Protein AF-A0A7C0U147-F1 (afdb_monomer_lite)

Foldseek 3Di:
DDKDKDADPLLLVLLQVLLVVLLCQLLVVQWDCPDPPQDIHGPSLLCLLQSCLQRPLSNLLSNLVSQLVNCVSVVNDDPCSVVSSVLSSVLSNLSNVQQSVPLQPPDPSNVVSNVVSLVVSLVVCLVPVLVVCVVVVNDDNCCSNPPVSVVSNVSSVVSSVSNNVVNNVVNVVCVVVCSGQVSDPCRMDMDDDDPPPPPPD

Radius of gyration: 18.8 Å; chains: 1; bounding box: 70×37×47 Å

Sequence (201 aa):
MKYHQYWGSKALALGAISFALRVVLEVAGAAVVLVPGFMTLKLSFLFTGTLPALFGVPAVLGVGLGGLVSDIFTGKFNPASLGYFYWGIVSYHILYRFYGHDPSLTNLRSWVMYTLGWWVWGIGANLLWPAIIVLNGLMPLEVAWTAYAGVVFLMILAFYFIDMPFLPFFYRIVKRWGLFWRDIPGYYRYEYVFPKVSVET

pLDDT: mean 85.78, std 10.2, range [48.72, 96.94]

Secondary structure (DSSP, 8-state):
-EEEEEE-HHHHHHHHHHHHHHHHHHHTT-EEEEETTTEEEEGGGHHHHHHHHHH-HHHHHHHHHHHHHHHHHTT---HHHHHHHHHHHHHHHHHHHHHTT-TT--SHHHHHHHHHHHHHHHHHHHHHHHHHHHHTTSS-HHHIIIIIHHHHHHHHHHHHHHHHHHHHHHHHHHHHTT--GGGSTTSEEEEEE--------

Structure (mmCIF, N/CA/C/O backbone):
data_AF-A0A7C0U147-F1
#
_entry.id   AF-A0A7C0U147-F1
#
loop_
_atom_site.group_PDB
_atom_site.id
_atom_site.type_symbol
_atom_site.label_atom_id
_atom_site.label_alt_id
_atom_site.label_comp_id
_atom_site.label_asym_id
_atom_site.label_entity_id
_atom_site.label_seq_id
_atom_site.pdbx_PDB_ins_code
_atom_site.Cartn_x
_atom_site.Cartn_y
_atom_site.Cartn_z
_atom_site.occupancy
_atom_site.B_iso_or_equiv
_atom_site.auth_seq_id
_atom_site.auth_comp_id
_atom_site.auth_asym_id
_atom_site.auth_atom_id
_atom_site.pdbx_PDB_model_num
ATOM 1 N N . MET A 1 1 ? -28.412 9.713 -9.097 1.00 52.19 1 MET A N 1
ATOM 2 C CA . MET A 1 1 ? -27.958 9.443 -7.715 1.00 52.19 1 MET A CA 1
ATOM 3 C C . MET A 1 1 ? -26.628 10.153 -7.530 1.00 52.19 1 MET A C 1
ATOM 5 O O . MET A 1 1 ? -25.704 9.840 -8.270 1.00 52.19 1 MET A O 1
ATOM 9 N N . LYS A 1 2 ? -26.545 11.171 -6.665 1.00 55.69 2 LYS A N 1
ATOM 10 C CA . LYS A 1 2 ? -25.271 11.851 -6.371 1.00 55.69 2 LYS A CA 1
ATOM 11 C C . LYS A 1 2 ? -24.688 11.267 -5.089 1.00 55.69 2 LYS A C 1
ATOM 13 O O . LYS A 1 2 ? -25.417 11.069 -4.119 1.00 55.69 2 LYS A O 1
ATOM 18 N N . TYR A 1 3 ? -23.395 10.975 -5.118 1.00 60.59 3 TYR A N 1
ATOM 19 C CA . TYR A 1 3 ? -22.668 10.372 -4.012 1.00 60.59 3 TYR A CA 1
ATOM 20 C C . TYR A 1 3 ? -21.803 11.440 -3.355 1.00 60.59 3 TYR A C 1
ATOM 22 O O . TYR A 1 3 ? -20.908 11.979 -4.004 1.00 60.59 3 TYR A O 1
ATOM 30 N N . HIS A 1 4 ? -22.084 11.767 -2.096 1.00 67.19 4 HIS A N 1
ATOM 31 C CA . HIS A 1 4 ? -21.219 12.649 -1.318 1.00 67.19 4 HIS A CA 1
ATOM 32 C C . HIS A 1 4 ? -20.431 11.814 -0.321 1.00 67.19 4 HIS A C 1
ATOM 34 O O . HIS A 1 4 ? -20.998 11.046 0.459 1.00 67.19 4 HIS A O 1
ATOM 40 N N . GLN A 1 5 ? -19.110 11.948 -0.377 1.00 73.06 5 GLN A N 1
ATOM 41 C CA . GLN A 1 5 ? -18.213 11.306 0.565 1.00 73.06 5 GLN A CA 1
ATOM 42 C C . GLN A 1 5 ? -17.736 12.348 1.577 1.00 73.06 5 GLN A C 1
ATOM 44 O O . GLN A 1 5 ? -17.083 13.321 1.214 1.00 73.06 5 GLN A O 1
ATOM 49 N N . TYR A 1 6 ? -18.056 12.128 2.848 1.00 80.44 6 TYR A N 1
ATOM 50 C CA . TYR A 1 6 ? -17.650 12.996 3.951 1.00 80.44 6 TYR A CA 1
ATOM 51 C C . TYR A 1 6 ? -16.498 12.358 4.699 1.00 80.44 6 TYR A C 1
ATOM 53 O O . TYR A 1 6 ? -16.596 11.188 5.069 1.00 80.44 6 TYR A O 1
ATOM 61 N N . TRP A 1 7 ? -15.424 13.107 4.937 1.00 87.12 7 TRP A N 1
ATOM 62 C CA . TRP A 1 7 ? -14.274 12.652 5.716 1.00 87.12 7 TRP A CA 1
ATOM 63 C C . TRP A 1 7 ? -14.167 13.471 6.996 1.00 87.12 7 TRP A C 1
ATOM 65 O O . TRP A 1 7 ? -14.189 14.700 6.958 1.00 87.12 7 TRP A O 1
ATOM 75 N N . GLY A 1 8 ? -14.040 12.793 8.134 1.00 89.12 8 GLY A N 1
ATOM 76 C CA . GLY A 1 8 ? -13.736 13.460 9.396 1.00 89.12 8 GLY A CA 1
ATOM 77 C C . GLY A 1 8 ? -12.295 13.979 9.430 1.00 89.12 8 GLY A C 1
ATOM 78 O O . GLY A 1 8 ? -11.427 13.507 8.693 1.00 89.12 8 GLY A O 1
ATOM 79 N N . SER A 1 9 ? -11.989 14.895 10.350 1.00 90.31 9 SER A N 1
ATOM 80 C CA . SER A 1 9 ? -10.640 15.474 10.479 1.00 90.31 9 SER A CA 1
ATOM 81 C C . SER A 1 9 ? -9.554 14.417 10.711 1.00 90.31 9 SER A C 1
ATOM 83 O O . SER A 1 9 ? -8.461 14.524 10.165 1.00 90.31 9 SER A O 1
ATOM 85 N N . LYS A 1 10 ? -9.865 13.346 11.460 1.00 91.75 10 LYS A N 1
ATOM 86 C CA . LYS A 1 10 ? -8.942 12.215 11.663 1.00 91.75 10 LYS A CA 1
ATOM 87 C C . LYS A 1 10 ? -8.648 11.452 10.367 1.00 91.75 10 LYS A C 1
ATOM 89 O O . LYS A 1 10 ? -7.516 11.027 10.170 1.00 91.75 10 LYS A O 1
ATOM 94 N N . ALA A 1 11 ? -9.636 11.298 9.486 1.00 91.88 11 ALA A N 1
ATOM 95 C CA . ALA A 1 11 ? -9.453 10.650 8.189 1.00 91.88 11 ALA A CA 1
ATOM 96 C C . ALA A 1 11 ? -8.543 11.466 7.273 1.00 91.88 11 ALA A C 1
ATOM 98 O O . ALA A 1 11 ? -7.624 10.912 6.672 1.00 91.88 11 ALA A O 1
ATOM 99 N N . LEU A 1 12 ? -8.745 12.784 7.228 1.00 92.94 12 LEU A N 1
ATOM 100 C CA . LEU A 1 12 ? -7.861 13.695 6.502 1.00 92.94 12 LEU A CA 1
ATOM 101 C C . LEU A 1 12 ? -6.434 13.656 7.061 1.00 92.94 12 LEU A C 1
ATOM 103 O O . LEU A 1 12 ? -5.485 13.524 6.293 1.00 92.94 12 LEU A O 1
ATOM 107 N N . ALA A 1 13 ? -6.280 13.698 8.388 1.00 94.31 13 ALA A N 1
ATOM 108 C CA . ALA A 1 13 ? -4.973 13.647 9.038 1.00 94.31 13 ALA A CA 1
ATOM 109 C C . ALA A 1 13 ? -4.222 12.338 8.742 1.00 94.31 13 ALA A C 1
ATOM 111 O O . ALA A 1 13 ? -3.059 12.374 8.351 1.00 94.31 13 ALA A O 1
ATOM 112 N N . LEU A 1 14 ? -4.877 11.179 8.866 1.00 94.38 14 LEU A N 1
ATOM 113 C CA . LEU A 1 14 ? -4.247 9.884 8.583 1.00 94.38 14 LEU A CA 1
ATOM 114 C C . LEU A 1 14 ? -3.959 9.688 7.088 1.00 94.38 14 LEU A C 1
ATOM 116 O O . LEU A 1 14 ? -2.928 9.112 6.734 1.00 94.38 14 LEU A O 1
ATOM 120 N N . GLY A 1 15 ? -4.812 10.220 6.206 1.00 94.25 15 GLY A N 1
ATOM 121 C CA . GLY A 1 15 ? -4.527 10.302 4.773 1.00 94.25 15 GLY A CA 1
ATOM 122 C C . GLY A 1 15 ? -3.275 11.136 4.482 1.00 94.25 15 GLY A C 1
ATOM 123 O O . GLY A 1 15 ? -2.378 10.671 3.780 1.00 94.25 15 GLY A O 1
ATOM 124 N N . ALA A 1 16 ? -3.164 12.322 5.088 1.00 95.00 16 ALA A N 1
ATOM 125 C CA . ALA A 1 16 ? -2.013 13.213 4.940 1.00 95.00 16 ALA A CA 1
ATOM 126 C 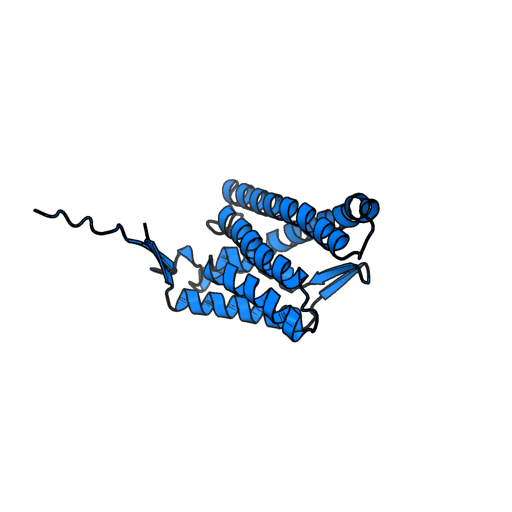C . ALA A 1 16 ? -0.718 12.614 5.514 1.00 95.00 16 ALA A C 1
ATOM 128 O O . ALA A 1 16 ? 0.335 12.716 4.888 1.00 95.00 16 ALA A O 1
ATOM 129 N N . ILE A 1 17 ? -0.786 11.931 6.660 1.00 94.75 17 ILE A N 1
ATOM 130 C CA . ILE A 1 17 ? 0.359 11.210 7.238 1.00 94.75 17 ILE A CA 1
ATOM 131 C C . ILE A 1 17 ? 0.813 10.092 6.297 1.00 94.75 17 ILE A C 1
ATOM 133 O O . ILE A 1 17 ? 2.007 9.939 6.058 1.00 94.75 17 ILE A O 1
ATOM 137 N N . SER A 1 18 ? -0.128 9.339 5.723 1.00 94.62 18 SER A N 1
ATOM 138 C CA . SER A 1 18 ? 0.194 8.261 4.781 1.00 94.62 18 SER A CA 1
ATOM 139 C C . SER A 1 18 ? 0.846 8.793 3.503 1.00 94.62 18 SER A C 1
ATOM 141 O O . SER A 1 18 ? 1.804 8.203 3.005 1.00 94.62 18 SER A O 1
ATOM 143 N N . PHE A 1 19 ? 0.364 9.936 3.009 1.00 94.31 19 PHE A N 1
ATOM 144 C CA . PHE A 1 19 ? 0.975 10.675 1.905 1.00 94.31 19 PHE A CA 1
ATOM 145 C C . PHE A 1 19 ? 2.406 11.108 2.234 1.00 94.31 19 PHE A C 1
ATOM 147 O O . PHE A 1 19 ? 3.336 10.766 1.505 1.00 94.31 19 PHE A O 1
ATOM 154 N N . ALA A 1 20 ? 2.593 11.812 3.352 1.00 94.38 20 ALA A N 1
ATOM 155 C CA . ALA A 1 20 ? 3.893 12.333 3.756 1.00 94.38 20 ALA A CA 1
ATOM 156 C C . ALA A 1 20 ? 4.905 11.203 3.966 1.00 94.38 20 ALA A C 1
ATOM 158 O O . ALA A 1 20 ? 6.023 11.276 3.461 1.00 94.38 20 ALA A O 1
ATOM 159 N N . LEU A 1 21 ? 4.497 10.124 4.639 1.00 92.81 21 LEU A N 1
ATOM 160 C CA . LEU A 1 21 ? 5.353 8.964 4.860 1.00 92.81 21 LEU A CA 1
ATOM 161 C C . LEU A 1 21 ? 5.770 8.317 3.536 1.00 92.81 21 LEU A C 1
ATOM 163 O O . LEU A 1 21 ? 6.942 7.985 3.365 1.00 92.81 21 LEU A O 1
ATOM 167 N N . ARG A 1 22 ? 4.843 8.181 2.577 1.00 90.56 22 ARG A N 1
ATOM 168 C CA . ARG A 1 22 ? 5.173 7.653 1.249 1.00 90.56 22 ARG A CA 1
ATOM 169 C C . ARG A 1 22 ? 6.207 8.527 0.542 1.00 90.56 22 ARG A C 1
ATOM 171 O O . ARG A 1 22 ? 7.192 7.985 0.053 1.00 90.56 22 ARG A O 1
ATOM 178 N N . VAL A 1 23 ? 6.010 9.846 0.521 1.00 91.44 23 VAL A N 1
ATOM 179 C CA . VAL A 1 23 ? 6.940 10.787 -0.126 1.00 91.44 23 VAL A CA 1
ATOM 180 C C . VAL A 1 23 ? 8.319 10.734 0.528 1.00 91.44 23 VAL A C 1
ATOM 182 O O . VAL A 1 23 ? 9.313 10.579 -0.174 1.00 91.44 23 VAL A O 1
ATOM 185 N N . VAL A 1 24 ? 8.392 10.801 1.861 1.00 91.69 24 VAL A N 1
ATOM 186 C CA . VAL A 1 24 ? 9.665 10.794 2.598 1.00 91.69 24 VAL A CA 1
ATOM 187 C C . VAL A 1 24 ? 10.456 9.515 2.329 1.00 91.69 24 VAL A C 1
ATOM 189 O O . VAL A 1 24 ? 11.645 9.595 2.040 1.00 91.69 24 VAL A O 1
ATOM 192 N N . LEU A 1 25 ? 9.815 8.343 2.375 1.00 90.06 25 LEU A N 1
ATOM 193 C CA . LEU A 1 25 ? 10.499 7.064 2.149 1.00 90.06 25 LEU A CA 1
ATOM 194 C C . LEU A 1 25 ? 11.033 6.916 0.719 1.00 90.06 25 LEU A C 1
ATOM 196 O O . LEU A 1 25 ? 12.101 6.343 0.514 1.00 90.06 25 LEU A O 1
ATOM 200 N N . GLU A 1 26 ? 10.292 7.426 -0.262 1.00 87.81 26 GLU A N 1
ATOM 201 C CA . GLU A 1 26 ? 10.689 7.406 -1.670 1.00 87.81 26 GLU A CA 1
ATOM 202 C C . GLU A 1 26 ? 11.836 8.385 -1.956 1.00 87.81 26 GLU A C 1
ATOM 204 O O . GLU A 1 26 ? 12.816 8.016 -2.603 1.00 87.81 26 GLU A O 1
ATOM 209 N N . VAL A 1 27 ? 11.750 9.610 -1.428 1.00 88.19 27 VAL A N 1
ATOM 210 C CA . VAL A 1 27 ? 12.774 10.652 -1.605 1.00 88.19 27 VAL A CA 1
ATOM 211 C C . VAL A 1 27 ? 14.061 10.307 -0.860 1.00 88.19 27 VAL A C 1
ATOM 213 O O . VAL A 1 27 ? 15.145 10.525 -1.391 1.00 88.19 27 VAL A O 1
ATOM 216 N N . ALA A 1 28 ? 13.963 9.704 0.328 1.00 87.44 28 ALA A N 1
ATOM 217 C CA . ALA A 1 28 ? 15.124 9.228 1.077 1.00 87.44 28 ALA A CA 1
ATOM 218 C C . ALA A 1 28 ? 15.889 8.107 0.352 1.00 87.44 28 ALA A C 1
ATOM 220 O O . ALA A 1 28 ? 16.981 7.740 0.779 1.00 87.44 28 ALA A O 1
ATOM 221 N N . GLY A 1 29 ? 15.322 7.531 -0.717 1.00 80.44 29 GLY A N 1
ATOM 222 C CA . GLY A 1 29 ? 15.959 6.456 -1.467 1.00 80.44 29 GLY A CA 1
ATOM 223 C C . GLY A 1 29 ? 16.152 5.191 -0.634 1.00 80.44 29 GLY A C 1
ATOM 224 O O . GLY A 1 29 ? 17.063 4.418 -0.916 1.00 80.44 29 GLY A O 1
ATOM 225 N N . ALA A 1 30 ? 15.317 4.977 0.391 1.00 76.00 30 ALA A N 1
ATOM 226 C CA . ALA A 1 30 ? 15.380 3.802 1.251 1.00 76.00 30 ALA A CA 1
ATOM 227 C C . ALA A 1 30 ? 15.007 2.559 0.434 1.00 76.00 30 ALA A C 1
ATOM 229 O O . ALA A 1 30 ? 13.831 2.229 0.262 1.00 76.00 30 ALA A O 1
ATOM 230 N N . ALA A 1 31 ? 16.017 1.910 -0.136 1.00 79.69 31 ALA A N 1
ATOM 231 C CA . ALA A 1 31 ? 15.841 0.905 -1.163 1.00 79.69 31 ALA A CA 1
ATOM 232 C C . ALA A 1 31 ? 16.995 -0.099 -1.180 1.00 79.69 31 ALA A C 1
ATOM 234 O O . ALA A 1 31 ? 18.157 0.265 -1.022 1.00 79.69 31 ALA A O 1
ATOM 235 N N . VAL A 1 32 ? 16.666 -1.358 -1.454 1.00 75.75 32 VAL A N 1
ATOM 236 C CA . VAL A 1 32 ? 17.629 -2.420 -1.746 1.00 75.75 32 VAL A CA 1
ATOM 237 C C . VAL A 1 32 ? 17.536 -2.735 -3.232 1.00 75.75 32 VAL A C 1
ATOM 239 O O . VAL A 1 32 ? 16.476 -3.114 -3.730 1.00 75.75 32 VAL A O 1
ATOM 242 N N . VAL A 1 33 ? 18.630 -2.553 -3.966 1.00 76.19 33 VAL A N 1
ATOM 243 C CA . VAL A 1 33 ? 18.690 -2.919 -5.385 1.00 76.19 33 VAL A CA 1
ATOM 244 C C . VAL A 1 33 ? 18.783 -4.440 -5.475 1.00 76.19 33 VAL A C 1
ATOM 246 O O . VAL A 1 33 ? 19.760 -5.023 -5.017 1.00 76.19 33 VAL A O 1
ATOM 249 N N . LEU A 1 34 ? 17.757 -5.076 -6.041 1.00 69.06 34 LEU A N 1
ATOM 250 C CA . LEU A 1 34 ? 17.740 -6.524 -6.272 1.00 69.06 34 LEU A CA 1
ATOM 251 C C . LEU A 1 34 ? 18.387 -6.855 -7.617 1.00 69.06 34 LEU A C 1
ATOM 253 O O . LEU A 1 34 ? 19.204 -7.764 -7.713 1.00 69.06 34 LEU A O 1
ATOM 257 N N . VAL A 1 35 ? 18.039 -6.080 -8.647 1.00 68.31 35 VAL A N 1
ATOM 258 C CA . VAL A 1 35 ? 18.621 -6.175 -9.987 1.00 68.31 35 VAL A CA 1
ATOM 259 C C . VAL A 1 35 ? 18.993 -4.762 -10.435 1.00 68.31 35 VAL A C 1
ATOM 261 O O . VAL A 1 35 ? 18.089 -3.938 -10.624 1.00 68.31 35 VAL A O 1
ATOM 264 N N . PRO A 1 36 ? 20.291 -4.446 -10.600 1.00 68.69 36 PRO A N 1
ATOM 265 C CA . PRO A 1 36 ? 20.734 -3.125 -11.034 1.00 68.69 36 PRO A CA 1
ATOM 266 C C . PRO A 1 36 ? 20.010 -2.664 -12.302 1.00 68.69 36 PRO A C 1
ATOM 268 O O . PRO A 1 36 ? 19.933 -3.400 -13.279 1.00 68.69 36 PRO A O 1
ATOM 271 N N . GLY A 1 37 ? 19.444 -1.456 -12.268 1.00 65.06 37 GLY A N 1
ATOM 272 C CA . GLY A 1 37 ? 18.737 -0.850 -13.404 1.00 65.06 37 GLY A CA 1
ATOM 273 C C . GLY A 1 37 ? 17.307 -1.345 -13.654 1.00 65.06 37 GLY A C 1
ATOM 274 O O . GLY A 1 37 ? 16.577 -0.677 -14.379 1.00 65.06 37 GLY A O 1
ATOM 275 N N . PHE A 1 38 ? 16.871 -2.446 -13.031 1.00 61.91 38 PHE A N 1
ATOM 276 C CA . PHE A 1 38 ? 15.569 -3.063 -13.328 1.00 61.91 38 PHE A CA 1
ATOM 277 C C . PHE A 1 38 ? 14.655 -3.225 -12.117 1.00 61.91 38 PHE A C 1
ATOM 279 O O . PHE A 1 38 ? 13.441 -3.066 -12.246 1.00 61.91 38 PHE A O 1
ATOM 286 N N . MET A 1 39 ? 15.204 -3.558 -10.945 1.00 65.69 39 MET A N 1
ATOM 287 C CA . MET A 1 39 ? 14.383 -3.833 -9.773 1.00 65.69 39 MET A CA 1
ATOM 288 C C . MET A 1 39 ? 15.023 -3.368 -8.474 1.00 65.69 39 MET A C 1
ATOM 290 O O . MET A 1 39 ? 16.119 -3.783 -8.092 1.00 65.69 39 MET A O 1
ATOM 294 N N . THR A 1 40 ? 14.246 -2.571 -7.750 1.00 72.44 40 THR A N 1
ATOM 295 C CA . THR A 1 40 ? 14.616 -2.024 -6.456 1.00 72.44 40 THR A CA 1
ATOM 296 C C . THR A 1 40 ? 13.490 -2.281 -5.468 1.00 72.44 40 THR A C 1
ATOM 298 O O . THR A 1 40 ? 12.368 -1.807 -5.653 1.00 72.44 40 THR A O 1
ATOM 301 N N . LEU A 1 41 ? 13.799 -3.001 -4.394 1.00 72.81 41 LEU A N 1
ATOM 302 C CA . LEU A 1 41 ? 12.905 -3.179 -3.265 1.00 72.81 41 LEU A CA 1
ATOM 303 C C . LEU A 1 41 ? 12.935 -1.908 -2.422 1.00 72.81 41 LEU A C 1
ATOM 305 O O . LEU A 1 41 ? 13.851 -1.681 -1.635 1.00 72.81 41 LEU A O 1
ATOM 309 N N . LYS A 1 42 ? 11.945 -1.043 -2.627 1.00 78.50 42 LYS A N 1
ATOM 310 C CA . LYS A 1 42 ? 11.801 0.193 -1.858 1.00 78.50 42 LYS A CA 1
ATOM 311 C C . LYS A 1 42 ? 11.133 -0.090 -0.518 1.00 78.50 42 LYS A C 1
ATOM 313 O O . LYS A 1 42 ? 10.125 -0.791 -0.463 1.00 78.50 42 LYS A O 1
ATOM 318 N N . LEU A 1 43 ? 11.632 0.519 0.552 1.00 79.19 43 LEU A N 1
ATOM 319 C CA . LEU A 1 43 ? 11.054 0.410 1.894 1.00 79.19 43 LEU A CA 1
ATOM 320 C C . LEU A 1 43 ? 9.621 0.959 1.945 1.00 79.19 43 LEU A C 1
ATOM 322 O O . LEU A 1 43 ? 8.786 0.483 2.710 1.00 79.19 43 LEU A O 1
ATOM 326 N N . SER A 1 44 ? 9.309 1.916 1.069 1.00 78.44 44 SER A N 1
ATOM 327 C CA . SER A 1 44 ? 7.956 2.430 0.854 1.00 78.44 44 SER A CA 1
ATOM 328 C C . SER A 1 44 ? 6.944 1.329 0.498 1.00 78.44 44 SER A C 1
ATOM 330 O O . SER A 1 44 ? 5.745 1.499 0.761 1.00 78.44 44 SER A O 1
ATOM 332 N N . PHE A 1 45 ? 7.398 0.197 -0.061 1.00 76.62 45 PHE A N 1
ATOM 333 C CA . PHE A 1 45 ? 6.535 -0.932 -0.398 1.00 76.62 45 PHE A CA 1
ATOM 334 C C . PHE A 1 45 ? 5.989 -1.683 0.825 1.00 76.62 45 PHE A C 1
ATOM 336 O O . PHE A 1 45 ? 4.878 -2.203 0.781 1.00 76.62 45 PHE A O 1
ATOM 343 N N . LEU A 1 46 ? 6.692 -1.635 1.962 1.00 76.75 46 LEU A N 1
ATOM 344 C CA . LEU A 1 46 ? 6.214 -2.226 3.220 1.00 76.75 46 LEU A CA 1
ATOM 345 C C . LEU A 1 46 ? 4.920 -1.575 3.715 1.00 76.75 46 LEU A C 1
ATOM 347 O O . LEU A 1 46 ? 4.067 -2.205 4.328 1.00 76.75 46 LEU A O 1
ATOM 351 N N . PHE A 1 47 ? 4.763 -0.287 3.433 1.00 83.06 47 PHE A N 1
ATOM 352 C CA . PHE A 1 47 ? 3.649 0.505 3.936 1.00 83.06 47 PHE A CA 1
ATOM 353 C C . PHE A 1 47 ? 2.477 0.583 2.958 1.00 83.06 47 PHE A C 1
ATOM 355 O O . PHE A 1 47 ? 1.433 1.141 3.293 1.00 83.06 47 PHE A O 1
ATOM 362 N N . THR A 1 48 ? 2.620 0.028 1.754 1.00 76.69 48 THR A N 1
ATOM 363 C CA . THR A 1 48 ? 1.619 0.203 0.691 1.00 76.69 48 THR A CA 1
ATOM 364 C C . THR A 1 48 ? 0.448 -0.752 0.784 1.00 76.69 48 THR A C 1
ATOM 366 O O . THR A 1 48 ? -0.637 -0.385 0.356 1.00 76.69 48 THR A O 1
ATOM 369 N N . GLY A 1 49 ? 0.619 -1.920 1.403 1.00 82.00 49 GLY A N 1
ATOM 370 C CA . GLY A 1 49 ? -0.506 -2.754 1.836 1.00 82.00 49 GLY A CA 1
ATOM 371 C C . GLY A 1 49 ? -0.983 -2.406 3.245 1.00 82.00 49 GLY A C 1
ATOM 372 O O . GLY A 1 49 ? -2.184 -2.336 3.509 1.00 82.00 49 GLY A O 1
ATOM 373 N N . THR A 1 50 ? -0.038 -2.119 4.143 1.00 91.62 50 THR A N 1
ATOM 374 C CA . THR A 1 50 ? -0.323 -1.892 5.561 1.00 91.62 50 THR A CA 1
ATOM 375 C C . THR A 1 50 ? -1.098 -0.590 5.825 1.00 91.62 50 THR A C 1
ATOM 377 O O . THR A 1 50 ? -2.150 -0.634 6.462 1.00 91.62 50 THR A O 1
ATOM 380 N N . LEU A 1 51 ? -0.661 0.581 5.334 1.00 93.12 51 LEU A N 1
ATOM 381 C CA . LEU A 1 51 ? -1.349 1.849 5.649 1.00 93.12 51 LEU A CA 1
ATOM 382 C C . LEU A 1 51 ? -2.788 1.899 5.115 1.00 93.12 51 LEU A C 1
ATOM 384 O O . LEU A 1 51 ? -3.678 2.277 5.881 1.00 93.12 51 LEU A O 1
ATOM 388 N N . PRO A 1 52 ? -3.073 1.488 3.862 1.00 92.75 52 PRO A N 1
ATOM 389 C CA . PRO A 1 52 ? -4.447 1.422 3.369 1.00 92.75 52 PRO A CA 1
ATOM 390 C C . PRO A 1 52 ? -5.347 0.512 4.202 1.00 92.75 52 PRO A C 1
ATOM 392 O O . PRO A 1 52 ? -6.494 0.866 4.468 1.00 92.75 52 PRO A O 1
ATOM 395 N N . ALA A 1 53 ? -4.835 -0.630 4.665 1.00 93.88 53 ALA A N 1
ATOM 396 C CA . ALA A 1 53 ? -5.595 -1.535 5.519 1.00 93.88 53 ALA A CA 1
ATOM 397 C C . ALA A 1 53 ? -5.883 -0.935 6.907 1.00 93.88 53 ALA A C 1
ATOM 399 O O . ALA A 1 53 ? -6.972 -1.129 7.450 1.00 93.88 53 ALA A O 1
ATOM 400 N N . LEU A 1 54 ? -4.939 -0.177 7.472 1.00 94.94 54 LEU A N 1
ATOM 401 C CA . LEU A 1 54 ? -5.042 0.393 8.820 1.00 94.94 54 LEU A CA 1
ATOM 402 C C . LEU A 1 54 ? -5.804 1.722 8.884 1.00 94.94 54 LEU A C 1
ATOM 404 O O . LEU A 1 54 ? -6.479 1.993 9.881 1.00 94.94 54 LEU A O 1
ATOM 408 N N . PHE A 1 55 ? -5.727 2.535 7.833 1.00 95.00 55 PHE A N 1
ATOM 409 C CA . PHE A 1 55 ? -6.266 3.898 7.793 1.00 95.00 55 PHE A CA 1
ATOM 410 C C . PHE A 1 55 ? -7.332 4.105 6.703 1.00 95.00 55 PHE A C 1
ATOM 412 O O . PHE A 1 55 ? -7.900 5.192 6.592 1.00 95.00 55 PHE A O 1
ATOM 419 N N . GLY A 1 56 ? -7.662 3.070 5.932 1.00 92.06 56 GLY A N 1
ATOM 420 C CA . GLY A 1 56 ? -8.793 3.050 5.008 1.00 92.06 56 GLY A CA 1
ATOM 421 C C . GLY A 1 56 ? -8.597 3.869 3.729 1.00 92.06 56 GLY A C 1
ATOM 422 O O . GLY A 1 56 ? -7.483 4.183 3.309 1.00 92.06 56 GLY A O 1
ATOM 423 N N . VAL A 1 57 ? -9.720 4.244 3.106 1.00 91.75 57 VAL A N 1
ATOM 424 C CA . VAL A 1 57 ? -9.766 4.970 1.820 1.00 91.75 57 VAL A CA 1
ATOM 425 C C . VAL A 1 57 ? -8.939 6.271 1.794 1.00 91.75 57 VAL A C 1
ATOM 427 O O . VAL A 1 57 ? -8.254 6.498 0.797 1.00 91.75 57 VAL A O 1
ATOM 430 N N . PRO A 1 58 ? -8.914 7.116 2.845 1.00 92.06 58 PRO A N 1
ATOM 431 C CA . PRO A 1 58 ? -8.054 8.302 2.849 1.00 92.06 58 PRO A CA 1
ATOM 432 C C . PRO A 1 58 ? -6.566 7.966 2.682 1.00 92.06 58 PRO A C 1
ATOM 434 O O . PRO A 1 58 ? -5.848 8.673 1.979 1.00 92.06 58 PRO A O 1
ATOM 437 N N . ALA A 1 59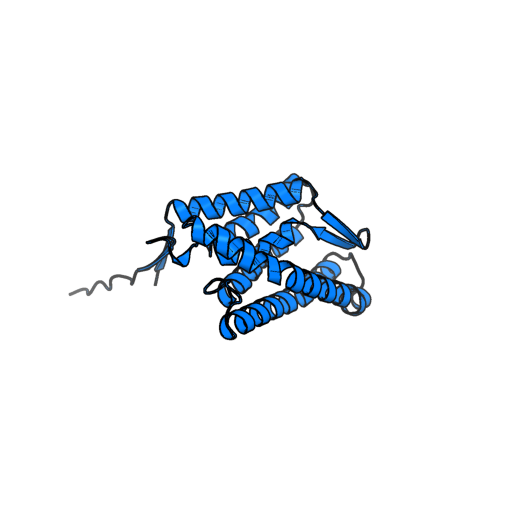 ? -6.101 6.863 3.276 1.00 93.44 59 ALA A N 1
ATOM 438 C CA . ALA A 1 59 ? -4.721 6.415 3.126 1.00 93.44 59 ALA A CA 1
ATOM 439 C C . ALA A 1 59 ? -4.448 5.776 1.762 1.00 93.44 59 ALA A C 1
ATOM 441 O O . ALA A 1 59 ? -3.368 5.989 1.226 1.00 93.44 59 ALA A O 1
ATOM 442 N N . VAL A 1 60 ? -5.415 5.079 1.154 1.00 93.06 60 VAL A N 1
ATOM 443 C CA . VAL A 1 60 ? -5.311 4.626 -0.252 1.00 93.06 60 VAL A CA 1
ATOM 444 C C . VAL A 1 60 ? -4.942 5.804 -1.160 1.00 93.06 60 VAL A C 1
ATOM 446 O O . VAL A 1 60 ? -3.993 5.727 -1.939 1.00 93.06 60 VAL A O 1
ATOM 449 N N . LEU A 1 61 ? -5.672 6.913 -1.021 1.00 92.00 61 LEU A N 1
ATOM 450 C CA . LEU A 1 61 ? -5.451 8.117 -1.818 1.00 92.00 61 LEU A CA 1
ATOM 451 C C . LEU A 1 61 ? -4.148 8.816 -1.435 1.00 92.00 61 LEU A C 1
ATOM 453 O O . LEU A 1 61 ? -3.387 9.194 -2.320 1.00 92.00 61 LEU A O 1
ATOM 457 N N . GLY A 1 62 ? -3.858 8.929 -0.137 1.00 92.12 62 GLY A N 1
ATOM 458 C CA . GLY A 1 62 ? -2.614 9.518 0.349 1.00 92.12 62 GLY A CA 1
ATOM 459 C C . GLY A 1 62 ? -1.378 8.794 -0.185 1.00 92.12 62 GLY A C 1
ATOM 460 O O . GLY A 1 62 ? -0.483 9.426 -0.736 1.00 92.12 62 GLY A O 1
ATOM 461 N N . VAL A 1 63 ? -1.341 7.465 -0.101 1.00 91.12 63 VAL A N 1
ATOM 462 C CA . VAL A 1 63 ? -0.207 6.665 -0.582 1.00 91.12 63 VAL A CA 1
ATOM 463 C C . VAL A 1 63 ? -0.117 6.677 -2.113 1.00 91.12 63 VAL A C 1
ATOM 465 O O . VAL A 1 63 ? 0.981 6.805 -2.653 1.00 91.12 63 VAL A O 1
ATOM 468 N N . GLY A 1 64 ? -1.248 6.604 -2.823 1.00 89.44 64 GLY A N 1
ATOM 469 C CA . GLY A 1 64 ? -1.280 6.713 -4.286 1.00 89.44 64 GLY A CA 1
ATOM 470 C C . GLY A 1 64 ? -0.745 8.058 -4.792 1.00 89.44 64 GLY A C 1
ATOM 471 O O . GLY A 1 64 ? 0.159 8.091 -5.627 1.00 89.44 64 GLY A O 1
ATOM 472 N N . LEU A 1 65 ? -1.238 9.169 -4.233 1.00 91.31 65 LEU A N 1
ATOM 473 C CA . LEU A 1 65 ? -0.761 10.525 -4.539 1.00 91.31 65 LEU A CA 1
ATOM 474 C C . LEU A 1 65 ? 0.700 10.725 -4.127 1.00 91.31 65 LEU A C 1
ATOM 476 O O . LEU A 1 65 ? 1.463 11.358 -4.853 1.00 91.31 65 LEU A O 1
ATOM 480 N N . GLY A 1 66 ? 1.102 10.169 -2.984 1.00 89.44 66 GLY A N 1
ATOM 481 C CA . GLY A 1 66 ? 2.470 10.269 -2.484 1.00 89.44 66 GLY A CA 1
ATOM 482 C C . GLY A 1 66 ? 3.479 9.628 -3.433 1.00 89.44 66 GLY A C 1
ATOM 483 O O . GLY A 1 66 ? 4.562 10.171 -3.617 1.00 89.44 66 GLY A O 1
ATOM 484 N N . GLY A 1 67 ? 3.105 8.529 -4.098 1.00 87.94 67 GLY A N 1
ATOM 485 C CA . GLY A 1 67 ? 3.915 7.922 -5.157 1.00 87.94 67 GLY A CA 1
ATOM 486 C C . GLY A 1 67 ? 4.164 8.885 -6.321 1.00 87.94 67 GLY A C 1
ATOM 487 O O . GLY A 1 67 ? 5.315 9.160 -6.652 1.00 87.94 67 GLY A O 1
ATOM 488 N N . LEU A 1 68 ? 3.101 9.474 -6.874 1.00 89.00 68 LEU A N 1
ATOM 489 C CA . LEU A 1 68 ? 3.204 10.441 -7.974 1.00 89.00 68 LEU A CA 1
ATOM 490 C C . LEU A 1 68 ? 4.075 11.650 -7.606 1.00 89.00 68 LEU A C 1
ATOM 492 O O . LEU A 1 68 ? 4.959 12.046 -8.361 1.00 89.00 68 LEU A O 1
ATOM 496 N N . VAL A 1 69 ? 3.839 12.228 -6.428 1.00 90.94 69 VAL A N 1
ATOM 497 C CA . VAL A 1 69 ? 4.593 13.390 -5.943 1.00 90.94 69 VAL A CA 1
ATOM 498 C C . VAL A 1 69 ? 6.059 13.033 -5.689 1.00 90.94 69 VAL A C 1
ATOM 500 O O . VAL A 1 69 ? 6.947 13.836 -5.968 1.00 90.94 69 VAL A O 1
ATOM 503 N N . SER A 1 70 ? 6.342 11.819 -5.217 1.00 88.31 70 SER A N 1
ATOM 504 C CA . SER A 1 70 ? 7.719 11.365 -5.025 1.00 88.31 70 SER A CA 1
ATOM 505 C C . SER A 1 70 ? 8.494 11.206 -6.336 1.00 88.31 70 SER A C 1
ATOM 507 O O . SER A 1 70 ? 9.678 11.543 -6.384 1.00 88.31 70 SER A O 1
ATOM 509 N N . ASP A 1 71 ? 7.837 10.783 -7.420 1.00 86.56 71 ASP A N 1
ATOM 510 C CA . ASP A 1 71 ? 8.457 10.730 -8.749 1.00 86.56 71 ASP A CA 1
ATOM 511 C C . ASP A 1 71 ? 8.840 12.134 -9.239 1.00 86.56 71 ASP A C 1
ATOM 513 O O . ASP A 1 71 ? 9.901 12.308 -9.836 1.00 86.56 71 ASP A O 1
ATOM 517 N N . ILE A 1 72 ? 8.023 13.151 -8.935 1.00 90.00 72 ILE A N 1
ATOM 518 C CA . ILE A 1 72 ? 8.337 14.555 -9.244 1.00 90.00 72 ILE A CA 1
ATOM 519 C C . ILE A 1 72 ? 9.577 15.003 -8.464 1.00 90.00 72 ILE A C 1
ATOM 521 O O . ILE A 1 72 ? 10.534 15.488 -9.063 1.00 90.00 72 ILE A O 1
ATOM 525 N N . PHE A 1 73 ? 9.602 14.793 -7.143 1.00 90.50 73 PHE A N 1
ATOM 526 C CA . PHE A 1 73 ? 10.737 15.200 -6.305 1.00 90.50 73 PHE A CA 1
ATOM 527 C C . PHE A 1 73 ? 12.042 14.474 -6.640 1.00 90.50 73 PHE A C 1
ATOM 529 O O . PHE A 1 73 ? 13.118 15.040 -6.471 1.00 90.50 73 PHE A O 1
ATOM 536 N N . THR A 1 74 ? 11.962 13.234 -7.118 1.00 86.75 74 THR A N 1
ATOM 537 C CA . THR A 1 74 ? 13.141 12.440 -7.494 1.00 86.75 74 THR A CA 1
ATOM 538 C C . THR A 1 74 ? 13.545 12.604 -8.961 1.00 86.75 74 THR A C 1
ATOM 540 O O . THR A 1 74 ? 14.484 11.942 -9.401 1.00 86.75 74 THR A O 1
ATOM 543 N N . GLY A 1 75 ? 12.858 13.464 -9.726 1.00 84.25 75 GLY A N 1
ATOM 544 C CA . GLY A 1 75 ? 13.133 13.694 -11.149 1.00 84.25 75 GLY A CA 1
ATOM 545 C C . GLY A 1 75 ? 12.810 12.497 -12.051 1.00 84.25 75 GLY A C 1
ATOM 546 O O . GLY A 1 75 ? 13.311 12.417 -13.168 1.00 84.25 75 GLY A O 1
ATOM 547 N N . LYS A 1 76 ? 11.995 11.550 -11.571 1.00 82.31 76 LYS A N 1
ATOM 548 C CA . LYS A 1 76 ? 11.600 10.318 -12.279 1.00 82.31 76 LYS A CA 1
ATOM 549 C C . LYS A 1 76 ? 10.231 10.418 -12.946 1.00 82.31 76 LYS A C 1
ATOM 551 O O . LYS A 1 76 ? 9.797 9.455 -13.573 1.00 82.31 76 LYS A O 1
ATOM 556 N N . PHE A 1 77 ? 9.560 11.560 -12.808 1.00 85.31 77 PHE A N 1
ATOM 557 C CA . PHE A 1 77 ? 8.247 11.791 -13.391 1.00 85.31 77 PHE A CA 1
ATOM 558 C C . PHE A 1 77 ? 8.278 11.630 -14.914 1.00 85.31 77 PHE A C 1
ATOM 560 O O . PHE A 1 77 ? 8.989 12.343 -15.622 1.00 85.31 77 PHE A O 1
ATOM 567 N N . ASN A 1 78 ? 7.480 10.695 -15.416 1.00 81.00 78 ASN A N 1
ATOM 568 C CA . ASN A 1 78 ? 7.306 10.432 -16.840 1.00 81.00 78 ASN A CA 1
ATOM 569 C C . ASN A 1 78 ? 5.834 10.061 -17.125 1.00 81.00 78 ASN A C 1
ATOM 571 O O . ASN A 1 78 ? 5.050 9.901 -16.187 1.00 81.00 78 ASN A O 1
ATOM 575 N N . PRO A 1 79 ? 5.407 9.906 -18.392 1.00 78.62 79 PRO A N 1
ATOM 576 C CA . PRO A 1 79 ? 4.032 9.503 -18.695 1.00 78.62 79 PRO A CA 1
ATOM 577 C C . PRO A 1 79 ? 3.599 8.190 -18.019 1.00 78.62 79 PRO A C 1
ATOM 579 O O . PRO A 1 79 ? 2.434 8.046 -17.649 1.00 78.62 79 PRO A O 1
ATOM 582 N N . ALA A 1 80 ? 4.527 7.258 -17.773 1.00 73.00 80 ALA A N 1
ATOM 583 C CA . ALA A 1 80 ? 4.234 6.036 -17.028 1.00 73.00 80 ALA A CA 1
ATOM 584 C C . ALA A 1 80 ? 3.939 6.302 -15.538 1.00 73.00 80 ALA A C 1
ATOM 586 O O . ALA A 1 80 ? 3.148 5.563 -14.953 1.00 73.00 80 ALA A O 1
ATOM 587 N N . SER A 1 81 ? 4.452 7.385 -14.937 1.00 76.81 81 SER A N 1
ATOM 588 C CA . SER A 1 81 ? 4.086 7.829 -13.579 1.00 76.81 81 SER A CA 1
ATOM 589 C C . SER A 1 81 ? 2.584 8.082 -13.423 1.00 76.81 81 SER A C 1
ATOM 591 O O . SER A 1 81 ? 2.039 7.822 -12.353 1.00 76.81 81 SER A O 1
ATOM 593 N N . LEU A 1 82 ? 1.871 8.503 -14.477 1.00 77.62 82 LEU A N 1
ATOM 594 C CA . LEU A 1 82 ? 0.405 8.634 -14.443 1.00 77.62 82 LEU A CA 1
ATOM 595 C C . LEU A 1 82 ? -0.294 7.266 -14.404 1.00 77.62 82 LEU A C 1
ATOM 597 O O . LEU A 1 82 ? -1.281 7.088 -13.687 1.00 77.62 82 LEU A O 1
ATOM 601 N N . GLY A 1 83 ? 0.249 6.282 -15.124 1.00 74.19 83 GLY A N 1
ATOM 602 C CA . GLY A 1 83 ? -0.193 4.890 -15.047 1.00 74.19 83 GLY A CA 1
ATOM 603 C C . GLY A 1 83 ? 0.056 4.291 -13.661 1.00 74.19 83 GLY A C 1
ATOM 604 O O . GLY A 1 83 ? -0.839 3.673 -13.085 1.00 74.19 83 GLY A O 1
ATOM 605 N N . TYR A 1 84 ? 1.231 4.547 -13.077 1.00 73.62 84 TYR A N 1
ATOM 606 C CA . TYR A 1 84 ? 1.565 4.137 -11.710 1.00 73.62 84 TYR A CA 1
ATOM 607 C C . TYR A 1 84 ? 0.741 4.864 -10.649 1.00 73.62 84 TYR A C 1
ATOM 609 O O . TYR A 1 84 ? 0.456 4.277 -9.611 1.00 73.62 84 TYR A O 1
ATOM 617 N N . PHE A 1 85 ? 0.314 6.101 -10.898 1.00 83.06 85 PHE A N 1
ATOM 618 C CA . PHE A 1 85 ? -0.612 6.820 -10.029 1.00 83.06 85 PHE A CA 1
ATOM 619 C C . PHE A 1 85 ? -1.994 6.158 -10.011 1.00 83.06 85 PHE A C 1
ATOM 621 O O . PHE A 1 85 ? -2.503 5.818 -8.939 1.00 83.06 85 PHE A O 1
ATOM 628 N N . TYR A 1 86 ? -2.574 5.927 -11.194 1.00 82.25 86 TYR A N 1
ATOM 629 C CA . TYR A 1 86 ? -3.868 5.258 -11.321 1.00 82.25 86 TYR A CA 1
ATOM 630 C C . TYR A 1 86 ? -3.818 3.854 -10.712 1.00 82.25 86 TYR A C 1
ATOM 632 O O . TYR A 1 86 ? -4.617 3.527 -9.831 1.00 82.25 86 TYR A O 1
ATOM 640 N N . TRP A 1 87 ? -2.833 3.047 -11.115 1.00 83.44 87 TRP A N 1
ATOM 641 C CA . TRP A 1 87 ? -2.635 1.718 -10.548 1.00 83.44 87 TRP A CA 1
ATOM 642 C C . TRP A 1 87 ? -2.331 1.774 -9.056 1.00 83.44 87 TRP A C 1
ATOM 644 O O . TRP A 1 87 ? -2.859 0.965 -8.310 1.00 83.44 87 TRP A O 1
ATOM 654 N N . GLY A 1 88 ? -1.548 2.741 -8.585 1.00 83.25 88 GLY A N 1
ATOM 655 C CA . GLY A 1 88 ? -1.264 2.938 -7.168 1.00 83.25 88 GLY A CA 1
ATOM 656 C C . GLY A 1 88 ? -2.558 3.018 -6.366 1.00 83.25 88 GLY A C 1
ATOM 657 O O . GLY A 1 88 ? -2.786 2.190 -5.490 1.00 83.25 88 GLY A O 1
ATOM 658 N N . ILE A 1 89 ? -3.467 3.920 -6.738 1.00 89.00 89 ILE A N 1
ATOM 659 C CA . ILE A 1 89 ? -4.764 4.061 -6.060 1.00 89.00 89 ILE A CA 1
ATOM 660 C C . ILE A 1 89 ? -5.596 2.777 -6.155 1.00 89.00 89 ILE A C 1
ATOM 662 O O . ILE A 1 89 ? -6.080 2.293 -5.130 1.00 89.00 89 ILE A O 1
ATOM 666 N N . VAL A 1 90 ? -5.772 2.216 -7.357 1.00 89.31 90 VAL A N 1
ATOM 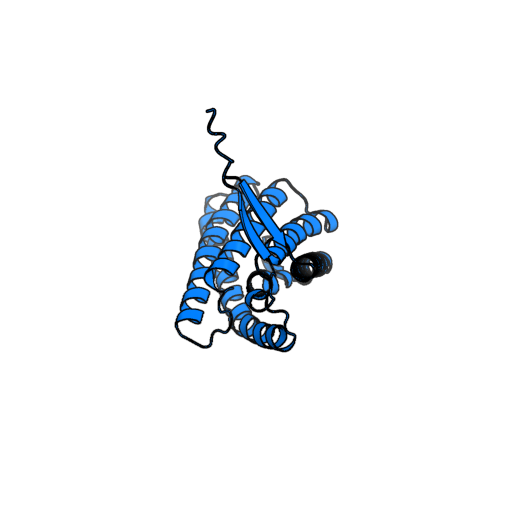667 C CA . VAL A 1 90 ? -6.609 1.018 -7.551 1.00 89.31 90 VAL A CA 1
ATOM 668 C C . VAL A 1 90 ? -6.054 -0.164 -6.762 1.00 89.31 90 VAL A C 1
ATOM 670 O O . VAL A 1 90 ? -6.784 -0.843 -6.043 1.00 89.31 90 VAL A O 1
ATOM 673 N N . SER A 1 91 ? -4.751 -0.383 -6.849 1.00 87.06 91 SER A N 1
ATOM 674 C CA . SER A 1 91 ? -4.074 -1.524 -6.254 1.00 87.06 91 SER A CA 1
ATOM 675 C C . SER A 1 91 ? -4.091 -1.458 -4.722 1.00 87.06 91 SER A C 1
ATOM 677 O O . SER A 1 91 ? -4.421 -2.443 -4.064 1.00 87.06 91 SER A O 1
ATOM 679 N N . TYR A 1 92 ? -3.886 -0.284 -4.127 1.00 89.94 92 TYR A N 1
ATOM 680 C CA . TYR A 1 92 ? -4.014 -0.108 -2.677 1.00 89.94 92 TYR A CA 1
ATOM 681 C C . TYR A 1 92 ? -5.472 -0.205 -2.214 1.00 89.94 92 TYR A C 1
ATOM 683 O O . TYR A 1 92 ? -5.738 -0.683 -1.109 1.00 89.94 92 TYR A O 1
ATOM 691 N N . HIS A 1 93 ? -6.432 0.183 -3.062 1.00 91.94 93 HIS A N 1
ATOM 692 C CA . HIS A 1 93 ? -7.851 -0.024 -2.784 1.00 91.94 93 HIS A CA 1
ATOM 693 C C . HIS A 1 93 ? -8.226 -1.510 -2.751 1.00 91.94 93 HIS A C 1
ATOM 695 O O . HIS A 1 93 ? -9.026 -1.901 -1.901 1.00 91.94 93 HIS A O 1
ATOM 701 N N . ILE A 1 94 ? -7.640 -2.337 -3.629 1.00 92.38 94 ILE A N 1
ATOM 702 C CA . ILE A 1 94 ? -7.808 -3.800 -3.611 1.00 92.38 94 ILE A CA 1
ATOM 703 C C . ILE A 1 94 ? -7.379 -4.340 -2.245 1.00 92.38 94 ILE A C 1
ATOM 705 O O . ILE A 1 94 ? -8.191 -4.939 -1.544 1.00 92.38 94 ILE A O 1
ATOM 709 N N . LEU A 1 95 ? -6.148 -4.061 -1.816 1.00 91.56 95 LEU A N 1
ATOM 710 C CA . LEU A 1 95 ? -5.614 -4.550 -0.538 1.00 91.56 95 LEU A CA 1
ATOM 711 C C . LEU A 1 95 ? -6.490 -4.122 0.653 1.00 91.56 95 LEU A C 1
ATOM 713 O O . LEU A 1 95 ? -6.912 -4.952 1.463 1.00 91.56 95 LEU A O 1
ATOM 717 N N . TYR A 1 96 ? -6.867 -2.840 0.694 1.00 93.19 96 TYR A N 1
ATOM 718 C CA . TYR A 1 96 ? -7.817 -2.309 1.670 1.00 93.19 96 TYR A CA 1
ATOM 719 C C . TYR A 1 96 ? -9.150 -3.078 1.674 1.00 93.19 96 TYR A C 1
ATOM 721 O O . TYR A 1 96 ? -9.663 -3.427 2.739 1.00 93.19 96 TYR A O 1
ATOM 729 N N . ARG A 1 97 ? -9.726 -3.362 0.501 1.00 93.69 97 ARG A N 1
ATOM 730 C CA . ARG A 1 97 ? -11.027 -4.032 0.395 1.00 93.69 97 ARG A CA 1
ATOM 731 C C . ARG A 1 97 ? -11.010 -5.467 0.890 1.00 93.69 97 ARG A C 1
ATOM 733 O O . ARG A 1 97 ? -12.002 -5.898 1.475 1.00 93.69 97 ARG A O 1
ATOM 740 N N . PHE A 1 98 ? -9.917 -6.179 0.655 1.00 94.69 98 PHE A N 1
ATOM 741 C CA . PHE A 1 98 ? -9.792 -7.570 1.060 1.00 94.69 98 PHE A CA 1
ATOM 742 C C . PHE A 1 98 ? -9.560 -7.692 2.568 1.00 94.69 98 PHE A C 1
ATOM 744 O O . PHE A 1 98 ? -10.388 -8.281 3.261 1.00 94.69 98 PHE A O 1
ATOM 751 N N . TYR A 1 99 ? -8.494 -7.094 3.106 1.00 93.19 99 TYR A N 1
ATOM 752 C CA . TYR A 1 99 ? -8.092 -7.324 4.501 1.00 93.19 99 TYR A CA 1
ATOM 753 C C . TYR A 1 99 ? -8.110 -6.079 5.400 1.00 93.19 99 TYR A C 1
ATOM 755 O O . TYR A 1 99 ? -7.846 -6.185 6.594 1.00 93.19 99 TYR A O 1
ATOM 763 N N . GLY A 1 100 ? -8.510 -4.906 4.902 1.00 91.69 100 GLY A N 1
ATOM 764 C CA . GLY A 1 100 ? -8.632 -3.691 5.722 1.00 91.69 100 GLY A CA 1
ATOM 765 C C . GLY A 1 100 ? -9.752 -3.737 6.768 1.00 91.69 100 GLY A C 1
ATOM 766 O O . GLY A 1 100 ? -9.743 -2.962 7.722 1.00 91.69 100 GLY A O 1
ATOM 767 N N . HIS A 1 101 ? -10.718 -4.651 6.625 1.00 91.44 101 HIS A N 1
ATOM 768 C CA . HIS A 1 101 ? -11.776 -4.858 7.620 1.00 91.44 101 HIS A CA 1
ATOM 769 C C . HIS A 1 101 ? -11.322 -5.672 8.838 1.00 91.44 101 HIS A C 1
ATOM 771 O O . HIS A 1 101 ? -11.886 -5.478 9.919 1.00 91.44 101 HIS A O 1
ATOM 777 N N . ASP A 1 102 ? -10.356 -6.574 8.652 1.00 93.12 102 ASP A N 1
ATOM 778 C CA . ASP A 1 102 ? -9.754 -7.408 9.696 1.00 93.12 102 ASP A CA 1
ATOM 779 C C . ASP A 1 102 ? -8.287 -7.728 9.337 1.00 93.12 102 ASP A C 1
ATOM 781 O O . ASP A 1 102 ? -7.994 -8.798 8.800 1.00 93.12 102 ASP A O 1
ATOM 785 N N . PRO A 1 103 ? -7.353 -6.806 9.632 1.00 93.62 103 PRO A N 1
ATOM 786 C CA . PRO A 1 103 ? -5.925 -6.986 9.362 1.00 93.62 103 PRO A CA 1
ATOM 787 C C . PRO A 1 103 ? -5.209 -7.782 10.471 1.00 93.62 103 PRO A C 1
ATOM 789 O O . PRO A 1 103 ? -3.986 -7.748 10.575 1.00 93.62 103 PRO A O 1
ATOM 792 N N . SER A 1 104 ? -5.950 -8.456 11.359 1.00 93.69 104 SER A N 1
ATOM 793 C CA . SER A 1 104 ? -5.379 -9.066 12.565 1.00 93.69 104 SER A CA 1
ATOM 794 C C . SER A 1 104 ? -4.577 -10.341 12.307 1.00 93.69 104 SER A C 1
ATOM 796 O O . SER A 1 104 ? -3.730 -10.686 13.130 1.00 93.69 104 SER A O 1
ATOM 798 N N . LEU A 1 105 ? -4.866 -11.046 11.205 1.00 94.75 105 LEU A N 1
ATOM 799 C CA . LEU A 1 105 ? -4.315 -12.369 10.875 1.00 94.75 105 LEU A CA 1
ATOM 800 C C . LEU A 1 105 ? -4.440 -13.383 12.031 1.00 94.75 105 LEU A C 1
ATOM 802 O O . LEU A 1 105 ? -3.585 -14.245 12.228 1.00 94.75 105 LEU A O 1
ATOM 806 N N . THR A 1 106 ? -5.508 -13.273 12.827 1.00 95.19 106 THR A N 1
ATOM 807 C CA . THR A 1 106 ? -5.742 -14.137 14.001 1.00 95.19 106 THR A CA 1
ATOM 808 C C . THR A 1 106 ? -6.656 -15.319 13.713 1.00 95.19 106 THR A C 1
ATOM 810 O O . THR A 1 106 ? -6.659 -16.294 14.458 1.00 95.19 106 THR A O 1
ATOM 813 N N . ASN A 1 107 ? -7.444 -15.243 12.642 1.00 95.50 107 ASN A N 1
ATOM 814 C CA . ASN A 1 107 ? -8.444 -16.245 12.293 1.00 95.50 107 ASN A CA 1
ATOM 815 C C . ASN A 1 107 ? -8.356 -16.620 10.807 1.00 95.50 107 ASN A C 1
ATOM 817 O O . ASN A 1 107 ? -7.841 -15.852 9.990 1.00 95.50 107 ASN A O 1
ATOM 821 N N . LEU A 1 108 ? -8.899 -17.786 10.444 1.00 95.62 108 LEU A N 1
ATOM 822 C CA . LEU A 1 108 ? -8.833 -18.302 9.073 1.00 95.62 108 LEU A CA 1
ATOM 823 C C . LEU A 1 108 ? -9.393 -17.313 8.043 1.00 95.62 108 LEU A C 1
ATOM 825 O O . LEU A 1 108 ? -8.821 -17.153 6.973 1.00 95.62 108 LEU A O 1
ATOM 829 N N . ARG A 1 109 ? -10.482 -16.607 8.365 1.00 96.12 109 ARG A N 1
ATOM 830 C CA . ARG A 1 109 ? -11.085 -15.634 7.448 1.00 96.12 109 ARG A CA 1
ATOM 831 C C . ARG A 1 109 ? -10.144 -14.461 7.168 1.00 96.12 109 ARG A C 1
ATOM 833 O O . ARG A 1 109 ? -9.996 -14.089 6.009 1.00 96.12 109 ARG A O 1
ATOM 840 N N . SER A 1 110 ? -9.511 -13.898 8.198 1.00 95.12 110 SER A N 1
ATOM 841 C CA . SER A 1 110 ? -8.527 -12.816 8.050 1.00 95.12 110 SER A CA 1
ATOM 842 C C . SER A 1 110 ? -7.330 -13.254 7.205 1.00 95.12 110 SER A C 1
ATOM 844 O O . SER A 1 110 ? -6.905 -12.515 6.322 1.00 95.12 110 SER A O 1
ATOM 846 N N . TRP A 1 111 ? -6.874 -14.496 7.387 1.00 96.62 111 TRP A N 1
ATOM 847 C CA . TRP A 1 111 ? -5.829 -15.113 6.574 1.00 96.62 111 TRP A CA 1
ATOM 848 C C . TRP A 1 111 ? -6.234 -15.285 5.114 1.00 96.62 111 TRP A C 1
ATOM 850 O O . TRP A 1 111 ? -5.525 -14.832 4.224 1.00 96.62 111 TRP A O 1
ATOM 860 N N . VAL A 1 112 ? -7.398 -15.881 4.857 1.00 96.94 112 VAL A N 1
ATOM 861 C CA . VAL A 1 112 ? -7.902 -16.088 3.493 1.00 96.94 112 VAL A CA 1
ATOM 862 C C . VAL A 1 112 ? -8.057 -14.753 2.770 1.00 96.94 112 VAL A C 1
ATOM 864 O O . VAL A 1 112 ? -7.617 -14.621 1.632 1.00 96.94 112 VAL A O 1
ATOM 867 N N . MET A 1 113 ? -8.632 -13.744 3.425 1.00 96.62 113 MET A N 1
ATOM 868 C CA . MET A 1 113 ? -8.797 -12.420 2.824 1.00 96.62 113 MET A CA 1
ATOM 869 C C . MET A 1 113 ? -7.458 -11.734 2.555 1.00 96.62 113 MET A C 1
ATOM 871 O O . MET A 1 113 ? -7.283 -11.138 1.496 1.00 96.62 113 MET A O 1
ATOM 875 N N . TYR A 1 114 ? -6.502 -11.854 3.474 1.00 95.12 114 TYR A N 1
ATOM 876 C CA . TYR A 1 114 ? -5.144 -11.358 3.289 1.00 95.12 114 TYR A CA 1
ATOM 877 C C . TYR A 1 114 ? -4.464 -11.984 2.070 1.00 95.12 114 TYR A C 1
ATOM 879 O O . TYR A 1 114 ? -4.022 -11.271 1.167 1.00 95.12 114 TYR A O 1
ATOM 887 N N . THR A 1 115 ? -4.456 -13.315 2.005 1.00 95.56 115 THR A N 1
ATOM 888 C CA . THR A 1 115 ? -3.861 -14.078 0.907 1.00 95.56 115 THR A CA 1
ATOM 889 C C . THR A 1 115 ? -4.534 -13.755 -0.424 1.00 95.56 115 THR A C 1
ATOM 891 O O . THR A 1 115 ? -3.845 -13.438 -1.389 1.00 95.56 115 THR A O 1
ATOM 894 N N . LEU A 1 116 ? -5.868 -13.747 -0.487 1.00 95.44 116 LEU A N 1
ATOM 895 C CA . LEU A 1 116 ? -6.593 -13.388 -1.709 1.00 95.44 116 LEU A CA 1
ATOM 896 C C . LEU A 1 116 ? -6.305 -11.950 -2.151 1.00 95.44 116 LEU A C 1
ATOM 898 O O . LEU A 1 116 ? -6.072 -11.721 -3.335 1.00 95.44 116 LEU A O 1
ATOM 902 N N . GLY A 1 117 ? -6.275 -10.994 -1.219 1.00 93.81 117 GLY A N 1
ATOM 903 C CA . GLY A 1 117 ? -5.972 -9.597 -1.525 1.00 93.81 117 GLY A CA 1
ATOM 904 C C . GLY A 1 117 ? -4.600 -9.432 -2.172 1.00 93.81 117 GLY A C 1
ATOM 905 O O . GLY A 1 117 ? -4.488 -8.787 -3.215 1.00 93.81 117 GLY A O 1
ATOM 906 N N . TRP A 1 118 ? -3.578 -10.070 -1.599 1.00 92.81 118 TRP A N 1
ATOM 907 C CA . TRP A 1 118 ? -2.220 -10.052 -2.139 1.00 92.81 118 TRP A CA 1
ATOM 908 C C . TRP A 1 118 ? -2.097 -10.741 -3.496 1.00 92.81 118 TRP A C 1
ATOM 910 O O . TRP A 1 118 ? -1.401 -10.222 -4.363 1.00 92.81 118 TRP A O 1
ATOM 920 N N . TRP A 1 119 ? -2.788 -11.859 -3.727 1.00 93.00 119 TRP A N 1
ATOM 921 C CA . TRP A 1 119 ? -2.737 -12.536 -5.027 1.00 93.00 119 TRP A CA 1
ATOM 922 C C . TRP A 1 119 ? -3.497 -11.787 -6.118 1.00 93.00 119 TRP A C 1
ATOM 924 O O . TRP A 1 119 ? -2.990 -11.677 -7.230 1.00 93.00 119 TRP A O 1
ATOM 934 N N . VAL A 1 120 ? -4.663 -11.210 -5.817 1.00 93.56 120 VAL A N 1
ATOM 935 C CA . VAL A 1 120 ? -5.397 -10.367 -6.777 1.00 93.56 120 VAL A CA 1
ATOM 936 C C . VAL A 1 120 ? -4.574 -9.128 -7.134 1.00 93.56 120 VAL A C 1
ATOM 938 O O . VAL A 1 120 ? -4.430 -8.795 -8.311 1.00 93.56 120 VAL A O 1
ATOM 941 N N . TRP A 1 121 ? -3.980 -8.477 -6.131 1.00 91.31 121 TRP A N 1
ATOM 942 C CA . TRP A 1 121 ? -3.048 -7.370 -6.343 1.00 91.31 121 TRP A CA 1
ATOM 943 C C . TRP A 1 121 ? -1.829 -7.802 -7.166 1.00 91.31 121 TRP A C 1
ATOM 945 O O . TRP A 1 121 ? -1.460 -7.134 -8.132 1.00 91.31 121 TRP A O 1
ATOM 955 N N . GLY A 1 122 ? -1.245 -8.946 -6.813 1.00 90.69 122 GLY A N 1
ATOM 956 C CA . GLY A 1 122 ? -0.061 -9.514 -7.436 1.00 90.69 122 GLY A CA 1
ATOM 957 C C . GLY A 1 122 ? -0.269 -9.849 -8.906 1.00 90.69 122 GLY A C 1
ATOM 958 O O . GLY A 1 122 ? 0.557 -9.469 -9.726 1.00 90.69 122 GLY A O 1
ATOM 959 N N . ILE A 1 123 ? -1.389 -10.479 -9.263 1.00 91.19 123 ILE A N 1
ATOM 960 C CA . ILE A 1 123 ? -1.751 -10.751 -10.662 1.00 91.19 123 ILE A CA 1
ATOM 961 C C . ILE A 1 123 ? -1.845 -9.438 -11.444 1.00 91.19 123 ILE A C 1
ATOM 963 O O . ILE A 1 123 ? -1.251 -9.317 -12.512 1.00 91.19 123 ILE A O 1
ATOM 967 N N . GLY A 1 124 ? -2.531 -8.429 -10.898 1.00 89.50 124 GLY A N 1
ATOM 968 C CA . GLY A 1 124 ? -2.637 -7.123 -11.549 1.00 89.50 124 GLY A CA 1
ATOM 969 C C . GLY A 1 124 ? -1.276 -6.451 -11.754 1.00 89.50 124 GLY A C 1
ATOM 970 O O . GLY A 1 124 ? -0.988 -5.968 -12.847 1.00 89.50 124 GLY A O 1
ATOM 971 N N . ALA A 1 125 ? -0.401 -6.487 -10.745 1.00 87.06 125 ALA A N 1
ATOM 972 C CA . ALA A 1 125 ? 0.956 -5.951 -10.847 1.00 87.06 125 ALA A CA 1
ATOM 973 C C . ALA A 1 125 ? 1.816 -6.736 -11.857 1.00 87.06 125 ALA A C 1
ATOM 975 O O . ALA A 1 125 ? 2.550 -6.132 -12.638 1.00 87.06 125 ALA A O 1
ATOM 976 N N . ASN A 1 126 ? 1.686 -8.066 -11.883 1.00 89.12 126 ASN A N 1
ATOM 977 C CA . ASN A 1 126 ? 2.424 -8.952 -12.783 1.00 89.12 126 ASN A CA 1
ATOM 978 C C . ASN A 1 126 ? 1.979 -8.821 -14.247 1.00 89.12 126 ASN A C 1
ATOM 980 O O . ASN A 1 126 ? 2.774 -9.066 -15.141 1.00 89.12 126 ASN A O 1
ATOM 984 N N . LEU A 1 127 ? 0.749 -8.379 -14.511 1.00 88.31 127 LEU A N 1
ATOM 985 C CA . LEU A 1 127 ? 0.301 -8.030 -15.862 1.00 88.31 127 LEU A CA 1
ATOM 986 C C . LEU A 1 127 ? 0.723 -6.609 -16.250 1.00 88.31 127 LEU A C 1
ATOM 988 O O . LEU A 1 127 ? 1.198 -6.371 -17.359 1.00 88.31 127 LEU A O 1
ATOM 992 N N . LEU A 1 128 ? 0.553 -5.651 -15.337 1.00 86.50 128 LEU A N 1
ATOM 993 C CA . LEU A 1 128 ? 0.745 -4.238 -15.640 1.00 86.50 128 LEU A CA 1
ATOM 994 C C . LEU A 1 128 ? 2.223 -3.875 -15.822 1.00 86.50 128 LEU A C 1
ATOM 996 O O . LEU A 1 128 ? 2.564 -3.152 -16.754 1.00 86.50 128 LEU A O 1
ATOM 1000 N N . TRP A 1 129 ? 3.108 -4.332 -14.935 1.00 85.38 129 TRP A N 1
ATOM 1001 C CA . TRP A 1 129 ? 4.499 -3.869 -14.935 1.00 85.38 129 TRP A CA 1
ATOM 1002 C C . TRP A 1 129 ? 5.291 -4.355 -16.156 1.00 85.38 129 TRP A C 1
ATOM 1004 O O . TRP A 1 129 ? 5.941 -3.515 -16.783 1.00 85.38 129 TRP A O 1
ATOM 1014 N N . PRO A 1 130 ? 5.212 -5.639 -16.572 1.00 88.06 130 PRO A N 1
ATOM 1015 C CA . PRO A 1 130 ? 5.815 -6.070 -17.832 1.00 88.06 130 PRO A CA 1
ATOM 1016 C C . PRO A 1 130 ? 5.237 -5.322 -19.036 1.00 88.06 130 PRO A C 1
ATOM 1018 O O . PRO A 1 130 ? 5.999 -4.867 -19.886 1.00 88.06 130 PRO A O 1
ATOM 1021 N N . ALA A 1 131 ? 3.915 -5.108 -19.078 1.00 87.25 131 ALA A N 1
ATOM 1022 C CA . ALA A 1 131 ? 3.280 -4.353 -20.156 1.00 87.25 131 ALA A CA 1
ATOM 1023 C C . ALA A 1 131 ? 3.814 -2.913 -20.247 1.00 87.25 131 ALA A C 1
ATOM 1025 O O . ALA A 1 131 ? 4.160 -2.458 -21.335 1.00 87.25 131 ALA A O 1
ATOM 1026 N N . ILE A 1 132 ? 3.949 -2.208 -19.119 1.00 83.88 132 ILE A N 1
ATOM 1027 C CA . ILE A 1 132 ? 4.497 -0.843 -19.086 1.00 83.88 132 ILE A CA 1
ATOM 1028 C C . ILE A 1 132 ? 5.961 -0.819 -19.546 1.00 83.88 132 ILE A C 1
ATOM 1030 O O . ILE A 1 132 ? 6.350 0.081 -20.289 1.00 83.88 132 ILE A O 1
ATOM 1034 N N . ILE A 1 133 ? 6.782 -1.789 -19.136 1.00 84.25 133 ILE A N 1
ATOM 1035 C CA . ILE A 1 133 ? 8.184 -1.868 -19.570 1.00 84.25 133 ILE A CA 1
ATOM 1036 C C . ILE A 1 133 ? 8.295 -2.051 -21.088 1.00 84.25 133 ILE A C 1
ATOM 1038 O O . ILE A 1 133 ? 9.111 -1.375 -21.718 1.00 84.25 133 ILE A O 1
ATOM 1042 N N . VAL A 1 134 ? 7.462 -2.915 -21.675 1.00 87.81 134 VAL A N 1
ATOM 1043 C CA . VAL A 1 134 ? 7.430 -3.141 -23.129 1.00 87.81 134 VAL A CA 1
ATOM 1044 C C . VAL A 1 134 ? 6.947 -1.892 -23.861 1.00 87.81 134 VAL A C 1
ATOM 1046 O O . VAL A 1 134 ? 7.582 -1.463 -24.820 1.00 87.81 134 VAL A O 1
ATOM 1049 N N . LEU A 1 135 ? 5.868 -1.261 -23.386 1.00 85.25 135 LEU A N 1
ATOM 1050 C CA . LEU A 1 135 ? 5.317 -0.044 -23.993 1.00 85.25 135 LEU A CA 1
ATOM 1051 C C . LEU A 1 135 ? 6.290 1.142 -23.944 1.00 85.25 135 LEU A C 1
ATOM 1053 O O . LEU A 1 135 ? 6.275 1.978 -24.841 1.00 85.25 135 LEU A O 1
ATOM 1057 N N . ASN A 1 136 ? 7.159 1.199 -22.933 1.00 82.00 136 ASN A N 1
ATOM 1058 C CA . ASN A 1 136 ? 8.218 2.204 -22.836 1.00 82.00 136 ASN A CA 1
ATOM 1059 C C . ASN A 1 136 ? 9.479 1.851 -23.649 1.00 82.00 136 ASN A C 1
ATOM 1061 O O . ASN A 1 136 ? 10.458 2.592 -23.592 1.00 82.00 136 ASN A O 1
ATOM 1065 N N . GLY A 1 137 ? 9.495 0.724 -24.369 1.00 85.12 137 GLY A N 1
ATOM 1066 C CA . GLY A 1 137 ? 10.641 0.291 -25.172 1.00 85.12 137 GLY A CA 1
ATOM 1067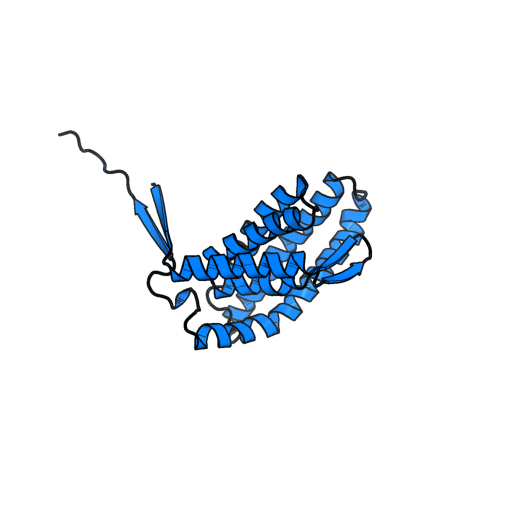 C C . GLY A 1 137 ? 11.872 -0.099 -24.349 1.00 85.12 137 GLY A C 1
ATOM 1068 O O . GLY A 1 137 ? 12.978 -0.131 -24.881 1.00 85.12 137 GLY A O 1
ATOM 1069 N N . LEU A 1 138 ? 11.703 -0.382 -23.052 1.00 84.00 138 LEU A N 1
ATOM 1070 C CA . LEU A 1 138 ? 12.812 -0.691 -22.141 1.00 84.00 138 LEU A CA 1
ATOM 1071 C C . LEU A 1 138 ? 13.258 -2.156 -22.227 1.00 84.00 138 LEU A C 1
ATOM 1073 O O . LEU A 1 138 ? 14.367 -2.488 -21.811 1.00 84.00 138 LEU A O 1
ATOM 1077 N N . MET A 1 139 ? 12.395 -3.043 -22.726 1.00 86.69 139 MET A N 1
ATOM 1078 C CA . MET A 1 139 ? 12.674 -4.473 -22.843 1.00 86.69 139 MET A CA 1
ATOM 1079 C C . MET A 1 139 ? 11.856 -5.099 -23.984 1.00 86.69 139 MET A C 1
ATOM 1081 O O . MET A 1 139 ? 10.692 -4.726 -24.154 1.00 86.69 139 MET A O 1
ATOM 1085 N N . PRO A 1 140 ? 12.413 -6.073 -24.732 1.00 92.44 140 PRO A N 1
ATOM 1086 C CA . PRO A 1 140 ? 11.651 -6.862 -25.698 1.00 92.44 140 PRO A CA 1
ATOM 1087 C C . PRO A 1 140 ? 10.492 -7.619 -25.042 1.00 92.44 140 PRO A C 1
ATOM 1089 O O . PRO A 1 140 ? 10.584 -8.022 -23.878 1.00 92.44 140 PRO A O 1
ATOM 1092 N N . LEU A 1 141 ? 9.426 -7.851 -25.813 1.00 92.12 141 LEU A N 1
ATOM 1093 C CA . LEU A 1 141 ? 8.202 -8.511 -25.353 1.00 92.12 141 LEU A CA 1
ATOM 1094 C C . LEU A 1 141 ? 8.506 -9.871 -24.712 1.00 92.12 141 LEU A C 1
ATOM 1096 O O . LEU A 1 141 ? 8.044 -10.167 -23.612 1.00 92.12 141 LEU A O 1
ATOM 1100 N N . GLU A 1 142 ? 9.329 -10.678 -25.373 1.00 91.56 142 GLU A N 1
ATOM 1101 C CA . GLU A 1 142 ? 9.663 -12.033 -24.953 1.00 91.56 142 GLU A CA 1
ATOM 1102 C C . GLU A 1 142 ? 10.362 -12.024 -23.594 1.00 91.56 142 GLU A C 1
ATOM 1104 O O . GLU A 1 142 ? 9.983 -12.775 -22.699 1.00 91.56 142 GLU A O 1
ATOM 1109 N N . VAL A 1 143 ? 11.339 -11.135 -23.395 1.00 89.62 143 VAL A N 1
ATOM 1110 C CA . VAL A 1 143 ? 12.107 -11.045 -22.142 1.00 89.62 143 VAL A CA 1
ATOM 1111 C C . VAL A 1 143 ? 11.238 -10.495 -21.006 1.00 89.62 143 VAL A C 1
ATOM 1113 O O . VAL A 1 143 ? 11.333 -10.967 -19.868 1.00 89.62 143 VAL A O 1
ATOM 1116 N N . ALA A 1 144 ? 10.345 -9.549 -21.311 1.00 90.00 144 ALA A N 1
ATOM 1117 C CA . ALA A 1 144 ? 9.440 -8.961 -20.331 1.00 90.00 144 ALA A CA 1
ATOM 1118 C C . ALA A 1 144 ? 8.466 -9.996 -19.743 1.00 90.00 144 ALA A C 1
ATOM 1120 O O . ALA A 1 144 ? 8.266 -10.044 -18.528 1.00 90.00 144 ALA A O 1
ATOM 1121 N N . TRP A 1 145 ? 7.896 -10.860 -20.585 1.00 90.00 145 TRP A N 1
ATOM 1122 C CA . TRP A 1 145 ? 6.912 -11.856 -20.149 1.00 90.00 145 TRP A CA 1
ATOM 1123 C C . TRP A 1 145 ? 7.522 -13.171 -19.657 1.00 90.00 145 TRP A C 1
ATOM 1125 O O . TRP A 1 145 ? 6.868 -13.883 -18.901 1.00 90.00 145 TRP A O 1
ATOM 1135 N N . THR A 1 146 ? 8.763 -13.497 -20.032 1.00 86.06 146 THR A N 1
ATOM 1136 C CA . THR A 1 146 ? 9.427 -14.738 -19.589 1.00 86.06 146 THR A CA 1
ATOM 1137 C C . THR A 1 146 ? 10.287 -14.538 -18.344 1.00 86.06 146 THR A C 1
ATOM 1139 O O . THR A 1 146 ? 10.138 -15.275 -17.372 1.00 86.06 146 THR A O 1
ATOM 1142 N N . ALA A 1 147 ? 11.168 -13.535 -18.339 1.00 85.31 147 ALA A N 1
ATOM 1143 C CA . ALA A 1 147 ? 12.105 -13.307 -17.245 1.00 85.31 147 ALA A CA 1
ATOM 1144 C C . ALA A 1 147 ? 11.583 -12.248 -16.269 1.00 85.31 147 ALA A C 1
ATOM 1146 O O . ALA A 1 147 ? 11.450 -12.519 -15.076 1.00 85.31 147 ALA A O 1
ATOM 1147 N N . TYR A 1 148 ? 11.241 -11.052 -16.759 1.00 86.25 148 TYR A N 1
ATOM 1148 C CA . TYR A 1 148 ? 10.878 -9.933 -15.883 1.00 86.25 148 TYR A CA 1
ATOM 1149 C C . TYR A 1 148 ? 9.592 -10.201 -15.091 1.00 86.25 148 TYR A C 1
ATOM 1151 O O . TYR A 1 148 ? 9.573 -9.984 -13.880 1.00 86.25 148 TYR A O 1
ATOM 1159 N N . ALA A 1 149 ? 8.556 -10.761 -15.722 1.00 89.19 149 ALA A N 1
ATOM 1160 C CA . ALA A 1 149 ? 7.336 -11.197 -15.038 1.00 89.19 149 ALA A CA 1
ATOM 1161 C C . ALA A 1 149 ? 7.622 -12.201 -13.902 1.00 89.19 149 ALA A C 1
ATOM 1163 O O . ALA A 1 149 ? 7.047 -12.092 -12.816 1.00 89.19 149 ALA A O 1
ATOM 1164 N N . GLY A 1 150 ? 8.570 -13.123 -14.103 1.00 87.75 150 GLY A N 1
ATOM 1165 C CA . GLY A 1 150 ? 9.033 -14.045 -13.063 1.00 87.75 150 GLY A CA 1
ATOM 1166 C C . GLY A 1 150 ? 9.695 -13.320 -11.887 1.00 87.75 150 GLY A C 1
ATOM 1167 O O . GLY A 1 150 ? 9.385 -13.601 -10.729 1.00 87.75 150 GLY A O 1
ATOM 1168 N N . VAL A 1 151 ? 10.542 -12.323 -12.157 1.00 86.00 151 VAL A N 1
ATOM 1169 C CA . VAL A 1 151 ? 11.154 -11.502 -11.097 1.00 86.00 151 VAL A CA 1
ATOM 1170 C C . VAL A 1 151 ? 10.089 -10.691 -10.345 1.00 86.00 151 VAL A C 1
ATOM 1172 O O . VAL A 1 151 ? 10.109 -10.643 -9.116 1.00 86.00 151 VAL A O 1
ATOM 1175 N N . VAL A 1 152 ? 9.116 -10.099 -11.048 1.00 86.25 152 VAL A N 1
ATOM 1176 C CA . VAL A 1 152 ? 7.990 -9.382 -10.421 1.00 86.25 152 VAL A CA 1
ATOM 1177 C C . VAL A 1 152 ? 7.191 -10.320 -9.516 1.00 86.25 152 VAL A C 1
ATOM 1179 O O . VAL A 1 152 ? 6.836 -9.934 -8.406 1.00 86.25 152 VAL A O 1
ATOM 1182 N N . PHE A 1 153 ? 6.960 -11.565 -9.938 1.00 88.00 153 PHE A N 1
ATOM 1183 C CA . PHE A 1 153 ? 6.288 -12.577 -9.121 1.00 88.00 153 PHE A CA 1
ATOM 1184 C C . PHE A 1 153 ? 7.0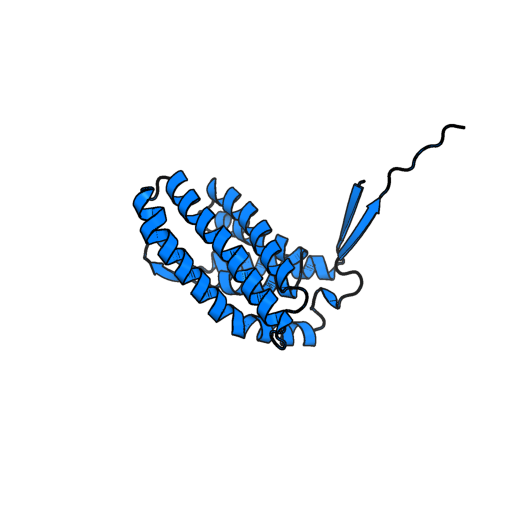53 -12.877 -7.826 1.00 88.00 153 PHE A C 1
ATOM 1186 O O . PHE A 1 153 ? 6.466 -12.855 -6.745 1.00 88.00 153 PHE A O 1
ATOM 1193 N N . LEU A 1 154 ? 8.369 -13.093 -7.910 1.00 87.12 154 LEU A N 1
ATOM 1194 C CA . LEU A 1 154 ? 9.213 -13.316 -6.731 1.00 87.12 154 LEU A CA 1
ATOM 1195 C C . LEU A 1 154 ? 9.206 -12.111 -5.785 1.00 87.12 154 LEU A C 1
ATOM 1197 O O . LEU A 1 154 ? 9.159 -12.276 -4.568 1.00 87.12 154 LEU A O 1
ATOM 1201 N N . MET A 1 155 ? 9.204 -10.897 -6.334 1.00 84.12 155 MET A N 1
ATOM 1202 C CA . MET A 1 155 ? 9.114 -9.670 -5.549 1.00 84.12 155 MET A CA 1
ATOM 1203 C C . MET A 1 155 ? 7.757 -9.546 -4.834 1.00 84.12 155 MET A C 1
ATOM 1205 O O . MET A 1 155 ? 7.719 -9.200 -3.655 1.00 84.12 155 MET A O 1
ATOM 1209 N N . ILE A 1 156 ? 6.647 -9.871 -5.507 1.00 87.25 156 ILE A N 1
ATOM 1210 C CA . ILE A 1 156 ? 5.308 -9.923 -4.894 1.00 87.25 156 ILE A CA 1
ATOM 1211 C C . ILE A 1 156 ? 5.291 -10.938 -3.747 1.00 87.25 156 ILE A C 1
ATOM 1213 O O . ILE A 1 156 ? 4.788 -10.633 -2.666 1.00 87.25 156 ILE A O 1
ATOM 1217 N N . LEU A 1 157 ? 5.873 -12.121 -3.959 1.00 88.50 157 LEU A N 1
ATOM 1218 C CA . LEU A 1 157 ? 5.971 -13.158 -2.936 1.00 88.50 157 LEU A CA 1
ATOM 1219 C C . LEU A 1 157 ? 6.787 -12.678 -1.726 1.00 88.50 157 LEU A C 1
ATOM 1221 O O . LEU A 1 157 ? 6.383 -12.889 -0.584 1.00 88.50 157 LEU A O 1
ATOM 1225 N N . ALA A 1 158 ? 7.900 -11.980 -1.963 1.00 86.06 158 ALA A N 1
ATOM 1226 C CA . ALA A 1 158 ? 8.693 -11.377 -0.898 1.00 86.06 158 ALA A CA 1
ATOM 1227 C C . ALA A 1 158 ? 7.875 -10.348 -0.103 1.00 86.06 158 ALA A C 1
ATOM 1229 O O . ALA A 1 158 ? 7.873 -10.389 1.126 1.00 86.06 158 ALA A O 1
ATOM 1230 N N . PHE A 1 159 ? 7.129 -9.466 -0.773 1.00 85.31 159 PHE A N 1
ATOM 1231 C CA . PHE A 1 159 ? 6.282 -8.491 -0.085 1.00 85.31 159 PHE A CA 1
ATOM 1232 C C . PHE A 1 159 ? 5.156 -9.133 0.717 1.00 85.31 159 PHE A C 1
ATOM 1234 O O . PHE A 1 159 ? 4.931 -8.713 1.848 1.00 85.31 159 PHE A O 1
ATOM 1241 N N . TYR A 1 160 ? 4.522 -10.180 0.193 1.00 90.06 160 TYR A N 1
ATOM 1242 C CA . TYR A 1 160 ? 3.538 -10.969 0.930 1.00 90.06 160 TYR A CA 1
ATOM 1243 C C . TYR A 1 160 ? 4.118 -11.509 2.247 1.00 90.06 160 TYR A C 1
ATOM 1245 O O . TYR A 1 160 ? 3.531 -11.338 3.313 1.00 90.06 160 TYR A O 1
ATOM 1253 N N . PHE A 1 161 ? 5.310 -12.111 2.210 1.00 89.56 161 PHE A N 1
ATOM 1254 C CA . PHE A 1 161 ? 5.926 -12.661 3.419 1.00 89.56 161 PHE A CA 1
ATOM 1255 C C . PHE A 1 161 ? 6.453 -11.602 4.387 1.00 89.56 161 PHE A C 1
ATOM 1257 O O . PHE A 1 161 ? 6.461 -11.847 5.591 1.00 89.56 161 PHE A O 1
ATOM 1264 N N . I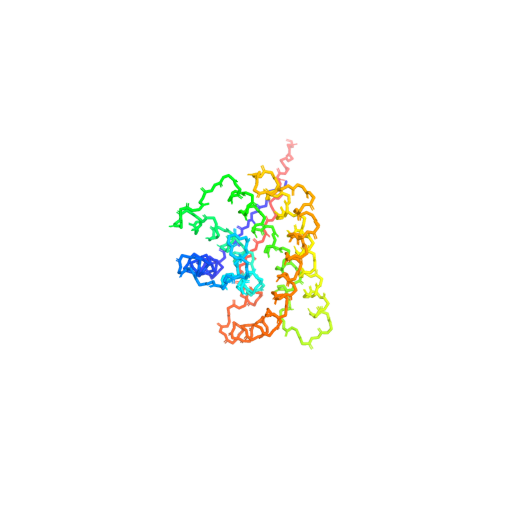LE A 1 162 ? 6.888 -10.438 3.901 1.00 86.69 162 ILE A N 1
ATOM 1265 C CA . ILE A 1 162 ? 7.340 -9.353 4.780 1.00 86.69 162 ILE A CA 1
ATOM 1266 C C . ILE A 1 162 ? 6.145 -8.629 5.417 1.00 86.69 162 ILE A C 1
ATOM 1268 O O . ILE A 1 162 ? 6.188 -8.296 6.600 1.00 86.69 162 ILE A O 1
ATOM 1272 N N . ASP A 1 163 ? 5.067 -8.397 4.669 1.00 88.56 163 ASP A N 1
ATOM 1273 C CA . ASP A 1 163 ? 3.867 -7.725 5.174 1.00 88.56 163 ASP A CA 1
ATOM 1274 C C . ASP A 1 163 ? 3.114 -8.605 6.190 1.00 88.56 163 ASP A C 1
ATOM 1276 O O . ASP A 1 163 ? 2.530 -8.082 7.137 1.00 88.56 163 ASP A O 1
ATOM 1280 N N . MET A 1 164 ? 3.217 -9.935 6.081 1.00 91.19 164 MET A N 1
ATOM 1281 C CA . MET A 1 164 ? 2.594 -10.905 6.990 1.00 91.19 164 MET A CA 1
ATOM 1282 C C . MET A 1 164 ? 2.869 -10.634 8.486 1.00 91.19 164 MET A C 1
ATOM 1284 O O . MET A 1 164 ? 1.912 -10.602 9.257 1.00 91.19 164 MET A O 1
ATOM 1288 N N . PRO A 1 165 ? 4.119 -10.462 8.961 1.00 90.69 165 PRO A N 1
ATOM 1289 C CA . PRO A 1 165 ? 4.385 -10.085 10.351 1.00 90.69 165 PRO A CA 1
ATOM 1290 C C . PRO A 1 165 ? 4.186 -8.585 10.624 1.00 90.69 165 PRO A C 1
ATOM 1292 O O . PRO A 1 165 ? 3.843 -8.207 11.747 1.00 90.69 165 PRO A O 1
ATOM 1295 N N . PHE A 1 166 ? 4.379 -7.724 9.621 1.00 89.56 166 PHE A N 1
ATOM 1296 C CA . PHE A 1 166 ? 4.285 -6.268 9.767 1.00 89.56 166 PHE A CA 1
ATOM 1297 C C . PHE A 1 166 ? 2.845 -5.800 10.005 1.00 89.56 166 PHE A C 1
ATOM 1299 O O . PHE A 1 166 ? 2.585 -5.050 10.949 1.00 89.56 166 PHE A O 1
ATOM 1306 N N . LEU A 1 167 ? 1.899 -6.273 9.198 1.00 93.56 167 LEU A N 1
ATOM 1307 C CA . LEU A 1 167 ? 0.492 -5.894 9.263 1.00 93.56 167 LEU A CA 1
ATOM 1308 C C . LEU A 1 167 ? -0.125 -6.104 10.662 1.00 93.56 167 LEU A C 1
ATOM 1310 O O . LEU A 1 167 ? -0.624 -5.127 11.232 1.00 93.56 167 LEU A O 1
ATOM 1314 N N . PRO A 1 168 ? -0.070 -7.301 11.284 1.00 94.06 168 PRO A N 1
ATOM 1315 C CA . PRO A 1 168 ? -0.636 -7.517 12.612 1.00 94.06 168 PRO A CA 1
ATOM 1316 C C . PRO A 1 168 ? 0.143 -6.777 13.708 1.00 94.06 168 PRO A C 1
ATOM 1318 O O . PRO A 1 168 ? -0.455 -6.367 14.707 1.00 94.06 168 PRO A O 1
ATOM 1321 N N . PHE A 1 169 ? 1.454 -6.567 13.542 1.00 93.88 169 PHE A N 1
ATOM 1322 C CA . PHE A 1 169 ? 2.257 -5.774 14.474 1.00 93.88 169 PHE A CA 1
ATOM 1323 C C . PHE A 1 169 ? 1.787 -4.313 14.509 1.00 93.88 169 PHE A C 1
ATOM 1325 O O . PHE A 1 169 ? 1.415 -3.805 15.572 1.00 93.88 169 PHE A O 1
ATOM 1332 N N . PHE A 1 170 ? 1.710 -3.657 13.347 1.00 93.94 170 PHE A N 1
ATOM 1333 C CA . PHE A 1 170 ? 1.223 -2.281 13.248 1.00 93.94 170 PHE A CA 1
ATOM 1334 C C . PHE A 1 170 ? -0.261 -2.167 13.589 1.00 93.94 170 PHE A C 1
ATOM 1336 O O . PHE A 1 170 ? -0.655 -1.192 14.226 1.00 93.94 170 PHE A O 1
ATOM 1343 N N . TYR A 1 171 ? -1.077 -3.174 13.264 1.00 95.56 171 TYR A N 1
ATOM 1344 C CA . TYR A 1 171 ? -2.484 -3.208 13.658 1.00 95.56 171 TYR A CA 1
ATOM 1345 C C . TYR A 1 171 ? -2.661 -3.103 15.175 1.00 95.56 171 TYR A C 1
ATOM 1347 O O . TYR A 1 171 ? -3.461 -2.292 15.642 1.00 95.56 171 TYR A O 1
ATOM 1355 N N . ARG A 1 172 ? -1.878 -3.852 15.963 1.00 95.00 172 ARG A N 1
ATOM 1356 C CA . ARG A 1 172 ? -1.926 -3.777 17.435 1.00 95.00 172 ARG A CA 1
ATOM 1357 C C . ARG A 1 172 ? -1.574 -2.381 17.947 1.00 95.00 172 ARG A C 1
ATOM 1359 O O . ARG A 1 172 ? -2.245 -1.878 18.848 1.00 95.00 172 ARG A O 1
ATOM 1366 N N . ILE A 1 173 ? -0.559 -1.745 17.361 1.00 95.62 173 ILE A N 1
ATOM 1367 C CA . ILE A 1 173 ? -0.155 -0.377 17.716 1.00 95.62 173 ILE A CA 1
ATOM 1368 C C . ILE A 1 173 ? -1.279 0.606 17.369 1.00 95.62 173 ILE A C 1
ATOM 1370 O O . ILE A 1 173 ? -1.750 1.335 18.237 1.00 95.62 173 ILE A O 1
ATOM 1374 N N . VAL A 1 174 ? -1.776 0.580 16.133 1.00 95.19 174 VAL A N 1
ATOM 1375 C CA . VAL A 1 174 ? -2.837 1.476 15.648 1.00 95.19 174 VAL A CA 1
ATOM 1376 C C . VAL A 1 174 ? -4.127 1.326 16.459 1.00 95.19 174 VAL A C 1
ATOM 1378 O O . VAL A 1 174 ? -4.746 2.332 16.816 1.00 95.19 174 VAL A O 1
ATOM 1381 N N . LYS A 1 175 ? -4.512 0.096 16.824 1.00 95.12 175 LYS A N 1
ATOM 1382 C CA . LYS A 1 175 ? -5.661 -0.171 17.704 1.00 95.12 175 LYS A CA 1
ATOM 1383 C C . LYS A 1 175 ? -5.455 0.389 19.104 1.00 95.12 175 LYS A C 1
ATOM 1385 O O . LYS A 1 175 ? -6.358 1.040 19.621 1.00 95.12 175 LYS A O 1
ATOM 1390 N N . ARG A 1 176 ? -4.274 0.194 19.703 1.00 95.44 176 ARG A N 1
ATOM 1391 C CA . ARG A 1 176 ? -3.946 0.730 21.036 1.00 95.44 176 ARG A CA 1
ATOM 1392 C C . ARG A 1 176 ? -4.057 2.258 21.090 1.00 95.44 176 ARG A C 1
ATOM 1394 O O . ARG A 1 176 ? -4.392 2.799 22.136 1.00 95.44 176 ARG A O 1
ATOM 1401 N N . TRP A 1 177 ? -3.798 2.936 19.976 1.00 94.38 177 TRP A N 1
ATOM 1402 C CA . TRP A 1 177 ? -3.846 4.397 19.869 1.00 94.38 177 TRP A CA 1
ATOM 1403 C C . TRP A 1 177 ? -5.208 4.926 19.386 1.00 94.38 177 TRP A C 1
ATOM 1405 O O . TRP A 1 177 ? -5.374 6.132 19.216 1.00 94.38 177 TRP A O 1
ATOM 1415 N N . GLY A 1 178 ? -6.192 4.050 19.145 1.00 93.50 178 GLY A N 1
ATOM 1416 C CA . GLY A 1 178 ? -7.516 4.450 18.654 1.00 93.50 178 GLY A CA 1
ATOM 1417 C C . GLY A 1 178 ? -7.488 5.080 17.256 1.00 93.50 178 GLY A C 1
ATOM 1418 O O . GLY A 1 178 ? -8.314 5.941 16.948 1.00 93.50 178 GLY A O 1
ATOM 1419 N N . LEU A 1 179 ? -6.512 4.689 16.429 1.00 94.81 179 LEU A N 1
ATOM 1420 C CA . LEU A 1 179 ? -6.295 5.217 15.078 1.00 94.81 179 LEU A CA 1
ATOM 1421 C C . LEU A 1 179 ? -6.829 4.292 13.978 1.00 94.81 179 LEU A C 1
ATOM 1423 O O . LEU A 1 179 ? -6.752 4.634 12.800 1.00 94.81 179 LEU A O 1
ATOM 1427 N N . PHE A 1 180 ? -7.360 3.121 14.338 1.00 95.81 180 PHE A N 1
ATOM 1428 C CA . PHE A 1 180 ? -7.908 2.198 13.353 1.00 95.81 180 PHE A CA 1
ATOM 1429 C C . PHE A 1 180 ? -9.172 2.789 12.734 1.00 95.81 180 PHE A C 1
ATOM 1431 O O . PHE A 1 180 ? -10.139 3.090 13.434 1.00 95.81 180 PHE A O 1
ATOM 1438 N N . TRP A 1 181 ? -9.162 2.937 11.409 1.00 93.38 181 TRP A N 1
ATOM 1439 C CA . TRP A 1 181 ? -10.180 3.678 10.661 1.00 93.38 181 TRP A CA 1
ATOM 1440 C C . TRP A 1 181 ? -11.617 3.252 10.976 1.00 93.38 181 TRP A C 1
ATOM 1442 O O . TRP A 1 181 ? -12.524 4.081 11.017 1.00 93.38 181 TRP A O 1
ATOM 1452 N N . ARG A 1 182 ? -11.823 1.952 11.201 1.00 91.50 182 ARG A N 1
ATOM 1453 C CA . ARG A 1 182 ? -13.144 1.355 11.401 1.00 91.50 182 ARG A CA 1
ATOM 1454 C C . ARG A 1 182 ? -13.737 1.664 12.773 1.00 91.50 182 ARG A C 1
ATOM 1456 O O . ARG A 1 182 ? -14.955 1.683 12.906 1.00 91.50 182 ARG A O 1
ATOM 1463 N N . ASP A 1 183 ? -12.892 1.909 13.771 1.00 92.44 183 ASP A N 1
ATOM 1464 C CA . ASP A 1 183 ? -13.337 2.187 15.138 1.00 92.44 183 ASP A CA 1
ATOM 1465 C C . ASP A 1 183 ? -13.642 3.672 15.361 1.00 92.44 183 ASP A C 1
ATOM 1467 O O . ASP A 1 183 ? -14.198 4.040 16.393 1.00 92.44 183 ASP A O 1
ATOM 1471 N N . ILE A 1 184 ? -13.259 4.544 14.422 1.00 91.12 184 ILE A N 1
ATOM 1472 C CA . ILE A 1 184 ? -13.422 5.990 14.563 1.00 91.12 184 ILE A CA 1
ATOM 1473 C C . ILE A 1 184 ? -14.834 6.391 14.097 1.00 91.12 184 ILE A C 1
ATOM 1475 O O . ILE A 1 184 ? -15.160 6.255 12.911 1.00 91.12 184 ILE A O 1
ATOM 1479 N N . PRO A 1 185 ? -15.684 6.950 14.980 1.00 85.88 185 PRO A N 1
ATOM 1480 C CA . PRO A 1 185 ? -17.018 7.388 14.593 1.00 85.88 185 PRO A CA 1
ATOM 1481 C C . PRO A 1 185 ? -16.957 8.471 13.516 1.00 85.88 185 PRO A C 1
ATOM 1483 O O . PRO A 1 185 ? -16.282 9.489 13.665 1.00 85.88 185 PRO A O 1
ATOM 1486 N N . GLY A 1 186 ? -17.676 8.254 12.415 1.00 82.00 186 GLY A N 1
ATOM 1487 C CA . GLY A 1 186 ? -17.738 9.209 11.313 1.00 82.00 186 GLY A CA 1
ATOM 1488 C C . GLY A 1 186 ? -16.430 9.402 10.548 1.00 82.00 186 GLY A C 1
ATOM 1489 O O . GLY A 1 186 ? -16.269 10.448 9.926 1.00 82.00 186 GLY A O 1
ATOM 1490 N N . TYR A 1 187 ? -15.525 8.419 10.585 1.00 85.81 187 TYR A N 1
ATOM 1491 C CA . TYR A 1 187 ? -14.228 8.469 9.913 1.00 85.81 187 TYR A CA 1
ATOM 1492 C C . TYR A 1 187 ? -14.343 8.824 8.424 1.00 85.81 187 TYR A C 1
ATOM 1494 O O . TYR A 1 187 ? -13.806 9.839 7.986 1.00 85.81 187 TYR A O 1
ATOM 1502 N N . TYR A 1 188 ? -15.132 8.064 7.668 1.00 80.94 188 TYR A N 1
ATOM 1503 C CA . TYR A 1 188 ? -15.706 8.546 6.418 1.00 80.94 188 TYR A CA 1
ATOM 1504 C C . TYR A 1 188 ? -17.098 7.945 6.214 1.00 80.94 188 TYR A C 1
ATOM 1506 O O . TYR A 1 188 ? -17.372 6.827 6.654 1.00 80.94 188 TYR A O 1
ATOM 1514 N N . ARG A 1 189 ? -18.001 8.708 5.595 1.00 75.00 189 ARG A N 1
ATOM 1515 C CA . ARG A 1 189 ? -19.404 8.330 5.371 1.00 75.00 189 ARG A CA 1
ATOM 1516 C C . ARG A 1 189 ? -19.792 8.595 3.928 1.00 75.00 189 ARG A C 1
ATOM 1518 O O . ARG A 1 189 ? -19.247 9.497 3.294 1.00 75.00 189 ARG A O 1
ATOM 1525 N N . TYR A 1 190 ? -20.759 7.826 3.455 1.00 73.50 190 TYR A N 1
ATOM 1526 C CA . TYR A 1 190 ? -21.343 7.988 2.138 1.00 73.50 190 TYR A CA 1
ATOM 1527 C C . TYR A 1 190 ? -22.794 8.410 2.287 1.00 73.50 190 TYR A C 1
ATOM 1529 O O . TYR A 1 190 ? -23.569 7.714 2.943 1.00 73.50 190 TYR A O 1
ATOM 1537 N N . GLU A 1 191 ? -23.145 9.547 1.701 1.00 70.81 191 GLU A N 1
ATOM 1538 C CA . GLU A 1 191 ? -24.511 10.053 1.690 1.00 70.81 191 GLU A CA 1
ATOM 1539 C C . GLU A 1 191 ? -25.087 9.946 0.280 1.00 70.81 191 GLU A C 1
ATOM 1541 O O . GLU A 1 191 ? -24.514 10.439 -0.701 1.00 70.81 191 GLU A O 1
ATOM 1546 N N . TYR A 1 192 ? -26.223 9.257 0.187 1.00 69.56 192 TYR A N 1
ATOM 1547 C CA . TYR A 1 192 ? -26.948 9.066 -1.057 1.00 69.56 192 TYR A CA 1
ATOM 1548 C C . TYR A 1 192 ? -27.957 10.191 -1.224 1.00 69.56 192 TYR A C 1
ATOM 1550 O O . TYR A 1 192 ? -28.986 10.222 -0.552 1.00 69.56 192 TYR A O 1
ATOM 1558 N N . VAL A 1 193 ? -27.684 11.101 -2.157 1.00 69.00 193 VAL A N 1
ATOM 1559 C CA . VAL A 1 193 ? -28.641 12.146 -2.515 1.00 69.00 193 VAL A CA 1
ATOM 1560 C C . VAL A 1 193 ? -29.476 11.635 -3.685 1.00 69.00 193 VAL A C 1
ATOM 1562 O O . VAL A 1 193 ? -29.014 11.570 -4.836 1.00 69.00 193 VAL A O 1
ATOM 1565 N N . PHE A 1 194 ? -30.710 11.234 -3.379 1.00 67.38 194 PHE A N 1
ATOM 1566 C CA . PHE A 1 194 ? -31.727 10.996 -4.397 1.00 67.38 194 PHE A CA 1
ATOM 1567 C C . PHE A 1 194 ? -32.178 12.348 -4.966 1.00 67.38 194 PHE A C 1
ATOM 1569 O O . PHE A 1 194 ? -32.376 13.293 -4.199 1.00 67.38 194 PHE A O 1
ATOM 1576 N N . PRO A 1 195 ? -32.300 12.490 -6.298 1.00 63.09 195 PRO A N 1
ATOM 1577 C CA . PRO A 1 195 ? -32.886 13.696 -6.866 1.00 63.09 195 PRO A CA 1
ATOM 1578 C C . PRO A 1 195 ? -34.312 13.845 -6.323 1.00 63.09 195 PRO A C 1
ATOM 1580 O O . PRO A 1 195 ? -35.086 12.889 -6.363 1.00 63.09 195 PRO A O 1
ATOM 1583 N N . LYS A 1 196 ? -34.646 15.024 -5.783 1.00 58.53 196 LYS A N 1
ATOM 1584 C CA . LYS A 1 196 ? -36.028 15.345 -5.412 1.00 58.53 196 LYS A CA 1
ATOM 1585 C C . LYS A 1 196 ? -36.864 15.261 -6.686 1.00 58.53 196 LYS A C 1
ATOM 1587 O O . LYS A 1 196 ? -36.631 16.035 -7.609 1.00 58.53 196 LYS A O 1
ATOM 1592 N N . VAL A 1 197 ? -37.791 14.311 -6.748 1.00 56.81 197 VAL A N 1
ATOM 1593 C CA . VAL A 1 197 ? -38.808 14.291 -7.798 1.00 56.81 197 VAL A CA 1
ATOM 1594 C C . VAL A 1 197 ? -39.760 15.432 -7.458 1.00 56.81 197 VAL A C 1
ATOM 1596 O O . VAL A 1 197 ? -40.491 15.351 -6.473 1.00 56.81 197 VAL A O 1
ATOM 1599 N N . SER A 1 198 ? -39.683 16.537 -8.195 1.00 54.16 198 SER A N 1
ATOM 1600 C CA . SER A 1 198 ? -40.730 17.551 -8.168 1.00 54.16 198 SER A CA 1
ATOM 1601 C C . SER A 1 198 ? -41.972 16.913 -8.772 1.00 54.16 198 SER A C 1
ATOM 1603 O O . SER A 1 198 ? -42.029 16.684 -9.977 1.00 54.16 198 SER A O 1
ATOM 1605 N N . VAL A 1 199 ? -42.932 16.549 -7.926 1.00 53.12 199 VAL A N 1
ATOM 1606 C CA . VAL A 1 199 ? -44.279 16.233 -8.394 1.00 53.12 199 VAL A CA 1
ATOM 1607 C C . VAL A 1 199 ? -44.898 17.582 -8.737 1.00 53.12 199 VAL A C 1
ATOM 1609 O O . VAL A 1 199 ? -45.255 18.340 -7.839 1.00 53.12 199 VAL A O 1
ATOM 1612 N N . GLU A 1 200 ? -44.906 17.927 -10.022 1.00 48.72 200 GLU A N 1
ATOM 1613 C CA . GLU A 1 200 ? -45.743 19.014 -10.523 1.00 48.72 200 GLU A CA 1
ATOM 1614 C C . GLU A 1 200 ? -47.199 18.568 -10.338 1.00 48.72 200 GLU A C 1
ATOM 1616 O O . GLU A 1 200 ? -47.643 17.605 -10.963 1.00 48.72 200 GLU A O 1
ATOM 1621 N N . THR A 1 201 ? -47.885 19.190 -9.378 1.00 53.53 201 THR A N 1
ATOM 1622 C CA . THR A 1 201 ? -49.339 19.097 -9.171 1.00 53.53 201 THR A CA 1
ATOM 1623 C C . THR A 1 201 ? -50.065 20.125 -10.011 1.00 53.53 201 THR A C 1
ATOM 1625 O O . THR A 1 201 ? -49.585 21.283 -10.001 1.00 53.53 201 THR A O 1
#